Protein AF-0000000078666534 (afdb_homodimer)

Foldseek 3Di:
DKWKFFDDPCPVVVLVVLCVVVVFDWPFKFWDDDPDRGIIMMDTDGPDDPVVVVVSLVSQVPDPGTDDDDDDDPVQKDKKKKKKWKFFAQDPVLVVVLVVLCVVQVWDWDDDDNTMTIIMGMDPPVSVVVSCVVSPVRGIDDMDMRGMDMDGPDPDD/DKWKFFDDPCPVVVLVVLCVVVVFDWPFKFWDDDPDRGIIMMDTDGDDDPVVVVVSLVSQVPDPGTDDDDDDDPVQKDKKKKKKWKFFAQDPVLVVVLVVLCVVQVWDWDDDDNTMTIIMGMDPPVSVVVSCVVSPVRGIDDMDMRGMDMDGPDPDD

Structure (mmCIF, N/CA/C/O backbone):
data_AF-0000000078666534-model_v1
#
loop_
_entity.id
_entity.type
_entity.pdbx_description
1 polymer 'Acetolactate synthase small subunit'
#
loop_
_atom_site.group_PDB
_atom_site.id
_atom_site.type_symbol
_atom_site.label_atom_id
_atom_site.label_alt_id
_atom_site.label_comp_id
_atom_site.label_asym_id
_atom_site.label_entity_id
_atom_site.label_seq_id
_atom_site.pdbx_PDB_ins_code
_atom_site.Cartn_x
_atom_site.Cartn_y
_atom_site.Cartn_z
_atom_site.occupancy
_atom_site.B_iso_or_equiv
_atom_site.auth_seq_id
_atom_site.auth_comp_id
_atom_site.auth_asym_id
_atom_site.auth_atom_id
_atom_site.pdbx_PDB_model_num
ATOM 1 N N . MET A 1 1 ? 4.508 -3.65 -13.562 1 96.44 1 MET A N 1
ATOM 2 C CA . MET A 1 1 ? 5.336 -4.852 -13.508 1 96.44 1 MET A CA 1
ATOM 3 C C . MET A 1 1 ? 5.527 -5.316 -12.07 1 96.44 1 MET A C 1
ATOM 5 O O . MET A 1 1 ? 5.34 -4.539 -11.133 1 96.44 1 MET A O 1
ATOM 9 N N . SER A 1 2 ? 5.875 -6.539 -11.984 1 98 2 SER A N 1
ATOM 10 C CA . SER A 1 2 ? 6.172 -7.16 -10.695 1 98 2 SER A CA 1
ATOM 11 C C . SER A 1 2 ? 7.582 -7.742 -10.68 1 98 2 SER A C 1
ATOM 13 O O . SER A 1 2 ? 8.023 -8.336 -11.656 1 98 2 SER A O 1
ATOM 15 N N . ALA A 1 3 ? 8.242 -7.52 -9.633 1 98.44 3 ALA A N 1
ATOM 16 C CA . ALA A 1 3 ? 9.578 -8.086 -9.469 1 98.44 3 ALA A CA 1
ATOM 17 C C . ALA A 1 3 ? 9.688 -8.859 -8.156 1 98.44 3 ALA A C 1
ATOM 19 O O . ALA A 1 3 ? 9.305 -8.352 -7.098 1 98.44 3 ALA A O 1
ATOM 20 N N . LEU A 1 4 ? 10.148 -10.039 -8.25 1 98.62 4 LEU A N 1
ATOM 21 C CA . LEU A 1 4 ? 10.562 -10.797 -7.074 1 98.62 4 LEU A CA 1
ATOM 22 C C . LEU A 1 4 ? 12.031 -10.539 -6.746 1 98.62 4 LEU A C 1
ATOM 24 O O . LEU A 1 4 ? 12.898 -10.742 -7.594 1 98.62 4 LEU A O 1
ATOM 28 N N . VAL A 1 5 ? 12.242 -10.133 -5.547 1 98.69 5 VAL A N 1
ATOM 29 C CA . VAL A 1 5 ? 13.594 -9.727 -5.176 1 98.69 5 VAL A CA 1
ATOM 30 C C . VAL A 1 5 ? 13.984 -10.383 -3.85 1 98.69 5 VAL A C 1
ATOM 32 O O . VAL A 1 5 ? 13.117 -10.805 -3.084 1 98.69 5 VAL A O 1
ATOM 35 N N . GLU A 1 6 ? 15.258 -10.469 -3.607 1 98.06 6 GLU A N 1
ATOM 36 C CA . GLU A 1 6 ? 15.711 -10.922 -2.295 1 98.06 6 GLU A CA 1
ATOM 37 C C . GLU A 1 6 ? 15.273 -9.953 -1.198 1 98.06 6 GLU A C 1
ATOM 39 O O . GLU A 1 6 ? 15.297 -8.742 -1.393 1 98.06 6 GLU A O 1
ATOM 44 N N . ASN A 1 7 ? 14.875 -10.555 -0.09 1 95.44 7 ASN A N 1
ATOM 45 C CA . ASN A 1 7 ? 14.5 -9.75 1.063 1 95.44 7 ASN A CA 1
ATOM 46 C C . ASN A 1 7 ? 15.703 -9.422 1.939 1 95.44 7 ASN A C 1
ATOM 48 O O . ASN A 1 7 ? 15.891 -10.031 2.992 1 95.44 7 ASN A O 1
ATOM 52 N N . LYS A 1 8 ? 16.453 -8.461 1.582 1 93 8 LYS A N 1
ATOM 53 C CA . LYS A 1 8 ? 17.672 -8.055 2.299 1 93 8 LYS A CA 1
ATOM 54 C C . LYS A 1 8 ? 17.875 -6.547 2.227 1 93 8 LYS A C 1
ATOM 56 O O . LYS A 1 8 ? 17.359 -5.887 1.318 1 93 8 LYS A O 1
ATOM 61 N N . PRO A 1 9 ? 18.594 -6.078 3.156 1 89.25 9 PRO A N 1
ATOM 62 C CA . PRO A 1 9 ? 18.859 -4.637 3.166 1 89.25 9 PRO A CA 1
ATOM 63 C C . PRO A 1 9 ? 19.5 -4.145 1.868 1 89.25 9 PRO A C 1
ATOM 65 O O . PRO A 1 9 ? 20.359 -4.824 1.302 1 89.25 9 PRO A O 1
ATOM 68 N N . GLY A 1 10 ? 19.016 -3.109 1.392 1 92.06 10 GLY A N 1
ATOM 69 C CA . GLY A 1 10 ? 19.672 -2.447 0.277 1 92.06 10 GLY A CA 1
ATOM 70 C C . GLY A 1 10 ? 19.016 -2.746 -1.062 1 92.06 10 GLY A C 1
ATOM 71 O O . GLY A 1 10 ? 19.297 -2.068 -2.055 1 92.06 10 GLY A O 1
ATOM 72 N N . VAL A 1 11 ? 18.172 -3.701 -1.112 1 95.69 11 VAL A N 1
ATOM 73 C CA . VAL A 1 11 ? 17.609 -4.117 -2.391 1 95.69 11 VAL A CA 1
ATOM 74 C C . VAL A 1 11 ? 16.703 -3.016 -2.936 1 95.69 11 VAL A C 1
ATOM 76 O O . VAL A 1 11 ? 16.766 -2.678 -4.117 1 95.69 11 VAL A O 1
ATOM 79 N N . LEU A 1 12 ? 15.844 -2.49 -2.074 1 95.88 12 LEU A N 1
ATOM 80 C CA . LEU A 1 12 ? 15.008 -1.385 -2.523 1 95.88 12 LEU A CA 1
ATOM 81 C C . LEU A 1 12 ? 15.859 -0.239 -3.059 1 95.88 12 LEU A C 1
ATOM 83 O O . LEU A 1 12 ? 15.531 0.353 -4.09 1 95.88 12 LEU A O 1
ATOM 87 N N . PHE A 1 13 ? 16.922 0.061 -2.434 1 94.62 13 PHE A N 1
ATOM 88 C CA . PHE A 1 13 ? 17.844 1.106 -2.875 1 94.62 13 PHE A CA 1
ATOM 89 C C . PHE A 1 13 ? 18.375 0.799 -4.262 1 94.62 13 PHE A C 1
ATOM 91 O O . PHE A 1 13 ? 18.391 1.664 -5.141 1 94.62 13 PHE A O 1
ATOM 98 N N . ARG A 1 14 ? 18.828 -0.411 -4.457 1 96.12 14 ARG A N 1
ATOM 99 C CA . ARG A 1 14 ? 19.438 -0.783 -5.734 1 96.12 14 ARG A CA 1
ATOM 100 C C . ARG A 1 14 ? 18.422 -0.693 -6.867 1 96.12 14 ARG A C 1
ATOM 102 O O . ARG A 1 14 ? 18.734 -0.23 -7.965 1 96.12 14 ARG A O 1
ATOM 109 N N . VAL A 1 15 ? 17.219 -1.084 -6.594 1 96.88 15 VAL A N 1
ATOM 110 C CA . VAL A 1 15 ? 16.172 -1.029 -7.609 1 96.88 15 VAL A CA 1
ATOM 111 C C . VAL A 1 15 ? 15.836 0.426 -7.938 1 96.88 15 VAL A C 1
ATOM 113 O O . VAL A 1 15 ? 15.797 0.812 -9.109 1 96.88 15 VAL A O 1
ATOM 116 N N . THR A 1 16 ? 15.688 1.239 -6.922 1 95.81 16 THR A N 1
ATOM 117 C CA . THR A 1 16 ? 15.312 2.631 -7.16 1 95.81 16 THR A CA 1
ATOM 118 C C . THR A 1 16 ? 16.469 3.396 -7.789 1 95.81 16 THR A C 1
ATOM 120 O O . THR A 1 16 ? 16.266 4.324 -8.57 1 95.81 16 THR A O 1
ATOM 123 N N . ASN A 1 17 ? 17.656 3.02 -7.418 1 95.31 17 ASN A N 1
ATOM 124 C CA . ASN A 1 17 ? 18.828 3.613 -8.055 1 95.31 17 ASN A CA 1
ATOM 125 C C . ASN A 1 17 ? 18.859 3.348 -9.555 1 95.31 17 ASN A C 1
ATOM 127 O O . ASN A 1 17 ? 19.219 4.227 -10.336 1 95.31 17 ASN A O 1
ATOM 131 N N . LEU A 1 18 ? 18.578 2.121 -9.891 1 95.94 18 LEU A N 1
ATOM 132 C CA . LEU A 1 18 ? 18.516 1.767 -11.305 1 95.94 18 LEU A CA 1
ATOM 133 C C . LEU A 1 18 ? 17.547 2.688 -12.055 1 95.94 18 LEU A C 1
ATOM 135 O O . LEU A 1 18 ? 17.875 3.191 -13.133 1 95.94 18 LEU A O 1
ATOM 139 N N . PHE A 1 19 ? 16.391 2.93 -11.516 1 94.81 19 PHE A N 1
ATOM 140 C CA . PHE A 1 19 ? 15.391 3.783 -12.148 1 94.81 19 PHE A CA 1
ATOM 141 C C . PHE A 1 19 ? 15.906 5.211 -12.289 1 94.81 19 PHE A C 1
ATOM 143 O O . PHE A 1 19 ? 15.719 5.848 -13.328 1 94.81 19 PHE A O 1
ATOM 150 N N . ARG A 1 20 ? 16.547 5.645 -11.258 1 92.5 20 ARG A N 1
ATOM 151 C CA . ARG A 1 20 ? 17.094 6.992 -11.273 1 92.5 20 ARG A CA 1
ATOM 152 C C . ARG A 1 20 ? 18.219 7.113 -12.305 1 92.5 20 ARG A C 1
ATOM 154 O O . ARG A 1 20 ? 18.234 8.047 -13.109 1 92.5 20 ARG A O 1
ATOM 161 N N . ALA A 1 21 ? 19.141 6.211 -12.297 1 93.19 21 ALA A N 1
ATOM 162 C CA . ALA A 1 21 ? 20.328 6.234 -13.141 1 93.19 21 ALA A CA 1
ATOM 163 C C . ALA A 1 21 ? 19.953 6.195 -14.625 1 93.19 21 ALA A C 1
ATOM 165 O O . ALA A 1 21 ? 20.641 6.77 -15.461 1 93.19 21 ALA A O 1
ATOM 166 N N . ARG A 1 22 ? 18.828 5.598 -14.898 1 91.44 22 ARG A N 1
ATOM 167 C CA . ARG A 1 22 ? 18.453 5.426 -16.297 1 91.44 22 ARG A CA 1
ATOM 168 C C . ARG A 1 22 ? 17.312 6.375 -16.672 1 91.44 22 ARG A C 1
ATOM 170 O O . ARG A 1 22 ? 16.766 6.285 -17.781 1 91.44 22 ARG A O 1
ATOM 177 N N . ASN A 1 23 ? 16.953 7.188 -15.758 1 90.81 23 ASN A N 1
ATOM 178 C CA . ASN A 1 23 ? 15.93 8.203 -15.961 1 90.81 23 ASN A CA 1
ATOM 179 C C . ASN A 1 23 ? 14.578 7.586 -16.297 1 90.81 23 ASN A C 1
ATOM 181 O O . ASN A 1 23 ? 13.875 8.07 -17.188 1 90.81 23 ASN A O 1
ATOM 185 N N . PHE A 1 24 ? 14.422 6.406 -15.656 1 91.38 24 PHE A N 1
ATOM 186 C CA . PHE A 1 24 ? 13.102 5.801 -15.758 1 91.38 24 PHE A CA 1
ATOM 187 C C . PHE A 1 24 ? 12.148 6.398 -14.719 1 91.38 24 PHE A C 1
ATOM 189 O O . PHE A 1 24 ? 12.555 6.664 -13.586 1 91.38 24 PHE A O 1
ATOM 196 N N 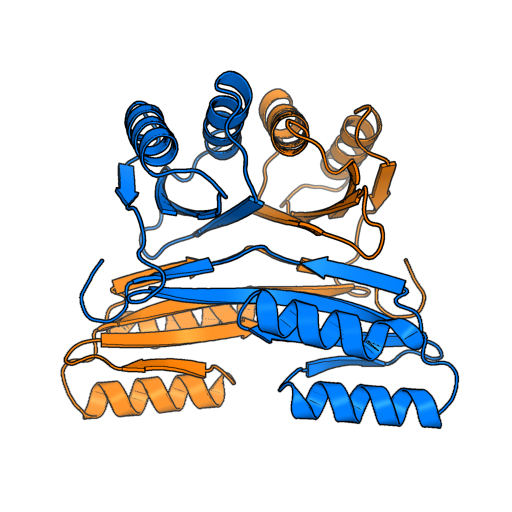. ASN A 1 25 ? 10.906 6.504 -15.109 1 88.12 25 ASN A N 1
ATOM 197 C CA . ASN A 1 25 ? 9.906 7.078 -14.211 1 88.12 25 ASN A CA 1
ATOM 198 C C . ASN A 1 25 ? 9.203 5.996 -13.398 1 88.12 25 ASN A C 1
ATOM 200 O O . ASN A 1 25 ? 8.891 4.926 -13.914 1 88.12 25 ASN A O 1
ATOM 204 N N . ILE A 1 26 ? 8.992 6.316 -12.133 1 93.69 26 ILE A N 1
ATOM 205 C CA . ILE A 1 26 ? 8.188 5.457 -11.273 1 93.69 26 ILE A CA 1
ATOM 206 C C . ILE A 1 26 ? 6.895 6.172 -10.898 1 93.69 26 ILE A C 1
ATOM 208 O O . ILE A 1 26 ? 6.926 7.238 -10.273 1 93.69 26 ILE A O 1
ATOM 212 N N . GLU A 1 27 ? 5.824 5.668 -11.281 1 93.31 27 GLU A N 1
ATOM 213 C CA . GLU A 1 27 ? 4.539 6.215 -10.859 1 93.31 27 GLU A CA 1
ATOM 214 C C . GLU A 1 27 ? 4.176 5.738 -9.453 1 93.31 27 GLU A C 1
ATOM 216 O O . GLU A 1 27 ? 3.68 6.52 -8.641 1 93.31 27 GLU A O 1
ATOM 221 N N . SER A 1 28 ? 4.375 4.508 -9.195 1 95.56 28 SER A N 1
ATOM 222 C CA . SER A 1 28 ? 4.176 3.934 -7.867 1 95.56 28 SER A CA 1
ATOM 223 C C . SER A 1 28 ? 5.023 2.682 -7.672 1 95.56 28 SER A C 1
ATOM 225 O O . SER A 1 28 ? 5.398 2.021 -8.641 1 95.56 28 SER A O 1
ATOM 227 N N . ILE A 1 29 ? 5.371 2.459 -6.461 1 97 29 ILE A N 1
ATOM 228 C CA . ILE A 1 29 ? 6.105 1.246 -6.121 1 97 29 ILE A CA 1
ATOM 229 C C . ILE A 1 29 ? 5.664 0.747 -4.746 1 97 29 ILE A C 1
ATOM 231 O O . ILE A 1 29 ? 5.469 1.542 -3.822 1 97 29 ILE A O 1
ATOM 235 N N . THR A 1 30 ? 5.395 -0.478 -4.633 1 98.38 30 THR A N 1
ATOM 236 C CA . THR A 1 30 ? 5.164 -1.151 -3.359 1 98.38 30 THR A CA 1
ATOM 237 C C . THR A 1 30 ? 6.117 -2.332 -3.193 1 98.38 30 THR A C 1
ATOM 239 O O . THR A 1 30 ? 6.559 -2.926 -4.18 1 98.38 30 THR A O 1
ATOM 242 N N . VAL A 1 31 ? 6.414 -2.631 -1.993 1 98 31 VAL A N 1
ATOM 243 C CA . VAL A 1 31 ? 7.258 -3.775 -1.669 1 98 31 VAL A CA 1
ATOM 244 C C . VAL A 1 31 ? 6.742 -4.457 -0.406 1 98 31 VAL A C 1
ATOM 246 O O . VAL A 1 31 ? 6.438 -3.795 0.588 1 98 31 VAL A O 1
ATOM 249 N N . GLY A 1 32 ? 6.633 -5.707 -0.511 1 97.69 32 GLY A N 1
ATOM 250 C CA . GLY A 1 32 ? 6.168 -6.461 0.644 1 97.69 32 GLY A CA 1
ATOM 251 C C . GLY A 1 32 ? 6.582 -7.918 0.611 1 97.69 32 GLY A C 1
ATOM 252 O O . GLY A 1 32 ? 7.051 -8.414 -0.416 1 97.69 32 GLY A O 1
ATOM 253 N N . SER A 1 33 ? 6.352 -8.57 1.736 1 96.94 33 SER A N 1
ATOM 254 C CA . SER A 1 33 ? 6.707 -9.977 1.864 1 96.94 33 SER A CA 1
ATOM 255 C C . SER A 1 33 ? 5.848 -10.852 0.953 1 96.94 33 SER A C 1
ATOM 257 O O . SER A 1 33 ? 4.758 -10.445 0.546 1 96.94 33 SER A O 1
ATOM 259 N N . THR A 1 34 ? 6.379 -11.984 0.593 1 97.62 34 THR A N 1
ATOM 260 C CA . THR A 1 34 ? 5.676 -12.945 -0.249 1 97.62 34 THR A CA 1
ATOM 261 C C . THR A 1 34 ? 5.418 -14.242 0.513 1 97.62 34 THR A C 1
ATOM 263 O O . THR A 1 34 ? 5.52 -14.281 1.74 1 97.62 34 THR A O 1
ATOM 266 N N . GLU A 1 35 ? 4.969 -15.148 -0.244 1 95.94 35 GLU A N 1
ATOM 267 C CA . GLU A 1 35 ? 4.785 -16.5 0.293 1 95.94 35 GLU A CA 1
ATOM 268 C C . GLU A 1 35 ? 6.129 -17.172 0.551 1 95.94 35 GLU A C 1
ATOM 270 O O . GLU A 1 35 ? 6.195 -18.188 1.253 1 95.94 35 GLU A O 1
ATOM 275 N N . GLN A 1 36 ? 7.164 -16.641 0.004 1 95.56 36 GLN A N 1
ATOM 276 C CA . GLN A 1 36 ? 8.516 -17.141 0.219 1 95.56 36 GLN A CA 1
ATOM 277 C C . GLN A 1 36 ? 9.273 -16.266 1.21 1 95.56 36 GLN A C 1
ATOM 279 O O . GLN A 1 36 ? 9.508 -15.086 0.952 1 95.56 36 GLN A O 1
ATOM 284 N N . LYS A 1 37 ? 9.789 -16.766 2.32 1 93.19 37 LYS A N 1
ATOM 285 C CA . LYS A 1 37 ? 10.344 -16.047 3.463 1 93.19 37 LYS A CA 1
ATOM 286 C C . LYS A 1 37 ? 11.523 -15.18 3.045 1 93.19 37 LYS A C 1
ATOM 288 O O . LYS A 1 37 ? 11.727 -14.102 3.598 1 93.19 37 LYS A O 1
ATOM 293 N N . ASP A 1 38 ? 12.289 -15.531 2.088 1 96.5 38 ASP A N 1
ATOM 294 C CA . ASP A 1 38 ? 13.531 -14.828 1.762 1 96.5 38 ASP A CA 1
ATOM 295 C C . ASP A 1 38 ? 13.336 -13.922 0.551 1 96.5 38 ASP A C 1
ATOM 297 O O . ASP A 1 38 ? 14.305 -13.344 0.045 1 96.5 38 ASP A O 1
ATOM 301 N N . LEU A 1 39 ? 12.023 -13.734 0.161 1 98.31 39 LEU A N 1
ATOM 302 C CA . LEU A 1 39 ? 11.758 -12.922 -1.023 1 98.31 39 LEU A CA 1
ATOM 303 C C . LEU A 1 39 ? 10.719 -11.852 -0.728 1 98.31 39 LEU A C 1
ATOM 305 O O . LEU A 1 39 ? 9.867 -12.023 0.148 1 98.31 39 LEU A O 1
ATOM 309 N N . SER A 1 40 ? 10.852 -10.789 -1.405 1 98.31 40 SER A N 1
ATOM 310 C CA . SER A 1 40 ? 9.852 -9.727 -1.451 1 98.31 40 SER A CA 1
ATOM 311 C C . SER A 1 40 ? 9.344 -9.508 -2.871 1 98.31 40 SER A C 1
ATOM 313 O O . SER A 1 40 ? 10.016 -9.859 -3.842 1 98.31 40 SER A O 1
ATOM 315 N N . ARG A 1 41 ? 8.188 -9.062 -2.955 1 98.62 41 ARG A N 1
ATOM 316 C CA . ARG A 1 41 ? 7.617 -8.703 -4.25 1 98.62 41 ARG A CA 1
ATOM 317 C C . ARG A 1 41 ? 7.438 -7.191 -4.367 1 98.62 41 ARG A C 1
ATOM 319 O O . ARG A 1 41 ? 6.898 -6.555 -3.461 1 98.62 41 ARG A O 1
ATOM 326 N N . MET A 1 42 ? 7.914 -6.676 -5.422 1 98.62 42 MET A N 1
ATOM 327 C CA . MET A 1 42 ? 7.711 -5.27 -5.758 1 98.62 42 MET A CA 1
ATOM 328 C C . MET A 1 42 ? 6.727 -5.125 -6.914 1 98.62 42 MET A C 1
ATOM 330 O O . MET A 1 42 ? 6.816 -5.844 -7.91 1 98.62 42 MET A O 1
ATOM 334 N N . THR A 1 43 ? 5.758 -4.316 -6.734 1 98.5 43 THR A N 1
ATOM 335 C CA . THR A 1 43 ? 4.914 -3.871 -7.84 1 98.5 43 THR A CA 1
ATOM 336 C C . THR A 1 43 ? 5.293 -2.457 -8.273 1 98.5 43 THR A C 1
ATOM 338 O O . THR A 1 43 ? 5.281 -1.529 -7.461 1 98.5 43 THR A O 1
ATOM 341 N N . ILE A 1 44 ? 5.637 -2.348 -9.523 1 97.31 44 ILE A N 1
ATOM 342 C CA . ILE A 1 44 ? 6.117 -1.074 -10.047 1 97.31 44 ILE A CA 1
ATOM 343 C C . ILE A 1 44 ? 5.223 -0.618 -11.195 1 97.31 44 ILE A C 1
ATOM 345 O O . ILE A 1 44 ? 5.035 -1.349 -12.172 1 97.31 44 ILE A O 1
ATOM 349 N N . THR A 1 45 ? 4.668 0.551 -11.055 1 96.12 45 THR A N 1
ATOM 350 C CA . THR A 1 45 ? 3.875 1.138 -12.125 1 96.12 45 THR A CA 1
ATOM 351 C C . THR A 1 45 ? 4.637 2.271 -12.805 1 96.12 45 THR A C 1
ATOM 353 O O . THR A 1 45 ? 5.281 3.082 -12.133 1 96.12 45 THR A O 1
ATOM 356 N N . THR A 1 46 ? 4.688 2.258 -14.062 1 92.38 46 THR A N 1
ATOM 357 C CA . THR A 1 46 ? 5.34 3.299 -14.852 1 92.38 46 THR A CA 1
ATOM 358 C C . THR A 1 46 ? 4.52 3.625 -16.094 1 92.38 46 THR A C 1
ATOM 360 O O . THR A 1 46 ? 3.758 2.785 -16.578 1 92.38 46 THR A O 1
ATOM 363 N N . ASN A 1 47 ? 4.566 4.875 -16.453 1 88.75 47 ASN A N 1
ATOM 364 C CA . ASN A 1 47 ? 3.953 5.301 -17.719 1 88.75 47 ASN A CA 1
ATOM 365 C C . ASN A 1 47 ? 4.957 5.281 -18.859 1 88.75 47 ASN A C 1
ATOM 367 O O . ASN A 1 47 ? 5.473 6.332 -19.266 1 88.75 47 ASN A O 1
ATOM 371 N N . SER A 1 48 ? 5.422 4.168 -19.203 1 87.44 48 SER A N 1
ATOM 372 C CA . SER A 1 48 ? 6.453 4.066 -20.219 1 87.44 48 SER A CA 1
ATOM 373 C C . SER A 1 48 ? 5.934 3.328 -21.453 1 87.44 48 SER A C 1
ATOM 375 O O . SER A 1 48 ? 4.98 2.553 -21.359 1 87.44 48 SER A O 1
ATOM 377 N N . ASP A 1 49 ? 6.57 3.672 -22.531 1 91.56 49 ASP A N 1
ATOM 378 C CA . ASP A 1 49 ? 6.246 2.934 -23.75 1 91.56 49 ASP A CA 1
ATOM 379 C C . ASP A 1 49 ? 6.859 1.535 -23.719 1 91.56 49 ASP A C 1
ATOM 381 O O . ASP A 1 49 ? 7.629 1.207 -22.812 1 91.56 49 ASP A O 1
ATOM 385 N N . GLU A 1 50 ? 6.461 0.77 -24.703 1 91.62 50 GLU A N 1
ATOM 386 C CA . GLU A 1 50 ? 6.871 -0.631 -24.734 1 91.62 50 GLU A CA 1
ATOM 387 C C . GLU A 1 50 ? 8.391 -0.763 -24.781 1 91.62 50 GLU A C 1
ATOM 389 O O . GLU A 1 50 ? 8.961 -1.659 -24.172 1 91.62 50 GLU A O 1
ATOM 394 N N . ARG A 1 51 ? 8.992 0.062 -25.578 1 94.06 51 ARG A N 1
ATOM 395 C CA . ARG A 1 51 ? 10.445 0.01 -25.703 1 94.06 51 ARG A CA 1
ATOM 396 C C . ARG A 1 51 ? 11.125 0.315 -24.375 1 94.06 51 ARG A C 1
ATOM 398 O O . ARG A 1 51 ? 12.055 -0.39 -23.969 1 94.06 51 ARG A O 1
ATOM 405 N N . THR A 1 52 ? 10.695 1.327 -23.719 1 92.62 52 THR A N 1
ATOM 406 C CA . THR A 1 52 ? 11.234 1.707 -22.422 1 92.62 52 THR A CA 1
ATOM 407 C C . THR A 1 52 ? 10.992 0.607 -21.391 1 92.62 52 THR A C 1
ATOM 409 O O . THR A 1 52 ? 11.867 0.303 -20.578 1 92.62 52 THR A O 1
ATOM 412 N N . LEU A 1 53 ? 9.828 0.077 -21.438 1 94.06 53 LEU A N 1
ATOM 413 C CA . LEU A 1 53 ? 9.484 -1.013 -20.531 1 94.06 53 LEU A CA 1
ATOM 414 C C . LEU A 1 53 ? 10.414 -2.205 -20.734 1 94.06 53 LEU A C 1
ATOM 416 O O . LEU A 1 53 ? 10.875 -2.809 -19.766 1 94.06 53 LEU A O 1
ATOM 420 N N . ASP A 1 54 ? 10.641 -2.518 -21.938 1 95.62 54 ASP A N 1
ATOM 421 C CA . ASP A 1 54 ? 11.539 -3.621 -22.25 1 95.62 54 ASP A CA 1
ATOM 422 C C . ASP A 1 54 ? 12.938 -3.369 -21.688 1 95.62 54 ASP A C 1
ATOM 424 O O . ASP A 1 54 ? 13.578 -4.289 -21.172 1 95.62 54 ASP A O 1
ATOM 428 N N . GLN A 1 55 ? 13.375 -2.205 -21.859 1 96 55 GLN A N 1
ATOM 429 C CA . GLN A 1 55 ? 14.688 -1.837 -21.328 1 96 55 GLN A CA 1
ATOM 430 C C . GLN A 1 55 ? 14.711 -1.931 -19.797 1 96 55 GLN A C 1
ATOM 432 O O . GLN A 1 55 ? 15.688 -2.404 -19.219 1 96 55 GLN A O 1
ATOM 437 N N . LEU A 1 56 ? 13.641 -1.457 -19.219 1 94.94 56 LEU A N 1
ATOM 438 C CA . LEU A 1 56 ? 13.523 -1.502 -17.766 1 94.94 56 LEU A CA 1
ATOM 439 C C . LEU A 1 56 ? 13.602 -2.938 -17.266 1 94.94 56 LEU A C 1
ATOM 441 O O . LEU A 1 56 ? 14.312 -3.219 -16.297 1 94.94 56 LEU A O 1
ATOM 445 N N . VAL A 1 57 ? 12.883 -3.781 -17.906 1 97.25 57 VAL A N 1
ATOM 446 C CA . VAL A 1 57 ? 12.859 -5.191 -17.531 1 97.25 57 VAL A CA 1
ATOM 447 C C . VAL A 1 57 ? 14.266 -5.781 -17.672 1 97.25 57 VAL A C 1
ATOM 449 O O . VAL A 1 57 ? 14.742 -6.469 -16.766 1 97.25 57 VAL A O 1
ATOM 452 N N . LYS A 1 58 ? 14.859 -5.488 -18.75 1 97.62 58 LYS A N 1
ATOM 453 C CA . LYS A 1 58 ? 16.203 -5.992 -19.016 1 97.62 58 LYS A CA 1
ATOM 454 C C . LYS A 1 58 ? 17.188 -5.523 -17.938 1 97.62 58 LYS A C 1
ATOM 456 O O . LYS A 1 58 ? 18 -6.312 -17.453 1 97.62 58 LYS A O 1
ATOM 461 N N . GLN A 1 59 ? 17.172 -4.246 -17.625 1 97.69 59 GLN A N 1
ATOM 462 C CA . GLN A 1 59 ? 18.094 -3.682 -16.641 1 97.69 59 GLN A CA 1
ATOM 463 C C . GLN A 1 59 ? 17.828 -4.27 -15.25 1 97.69 59 GLN A C 1
ATOM 465 O O . GLN A 1 59 ? 18.766 -4.504 -14.484 1 97.69 59 GLN A O 1
ATOM 470 N N . LEU A 1 60 ? 16.547 -4.496 -14.883 1 98.06 60 LEU A N 1
ATOM 471 C CA . LEU A 1 60 ? 16.203 -5.074 -13.594 1 98.06 60 LEU A CA 1
ATOM 472 C C . LEU A 1 60 ? 16.75 -6.492 -13.469 1 98.06 60 LEU A C 1
ATOM 474 O O . LEU A 1 60 ? 17.219 -6.887 -12.398 1 98.06 60 LEU A O 1
ATOM 478 N N . ARG A 1 61 ? 16.641 -7.188 -14.547 1 98.06 61 ARG A N 1
ATOM 479 C CA . ARG A 1 61 ? 17.078 -8.578 -14.547 1 98.06 61 ARG A CA 1
ATOM 480 C C . ARG A 1 61 ? 18.578 -8.688 -14.336 1 98.06 61 ARG A C 1
ATOM 482 O O . ARG A 1 61 ? 19.078 -9.75 -13.961 1 98.06 61 ARG A O 1
ATOM 489 N N . LYS A 1 62 ? 19.219 -7.652 -14.578 1 97.62 62 LYS A N 1
ATOM 490 C CA . LYS A 1 62 ? 20.672 -7.652 -14.422 1 97.62 62 LYS A CA 1
ATOM 491 C C . LYS A 1 62 ? 21.062 -7.457 -12.961 1 97.62 62 LYS A C 1
ATOM 493 O O . LYS A 1 62 ? 22.219 -7.688 -12.594 1 97.62 62 LYS A O 1
ATOM 498 N N . LEU A 1 63 ? 20.188 -6.969 -12.164 1 97.75 63 LEU A N 1
ATOM 499 C CA . LEU A 1 63 ? 20.484 -6.801 -10.742 1 97.75 63 LEU A CA 1
ATOM 500 C C . LEU A 1 63 ? 20.578 -8.156 -10.047 1 97.75 63 LEU A C 1
ATOM 502 O O . LEU A 1 63 ? 19.703 -9 -10.195 1 97.75 63 LEU A O 1
ATOM 506 N N . ILE A 1 64 ? 21.516 -8.312 -9.25 1 97.44 64 ILE A N 1
ATOM 507 C CA . ILE A 1 64 ? 21.828 -9.602 -8.641 1 97.44 64 ILE A CA 1
ATOM 508 C C . ILE A 1 64 ? 20.703 -10.016 -7.691 1 97.44 64 ILE A C 1
ATOM 510 O O . ILE A 1 64 ? 20.391 -11.203 -7.562 1 97.44 64 ILE A O 1
ATOM 514 N N . ASP A 1 65 ? 20.016 -9.07 -7.086 1 97.62 65 ASP A N 1
ATOM 515 C CA . ASP A 1 65 ? 19.031 -9.344 -6.051 1 97.62 65 ASP A CA 1
ATOM 516 C C . ASP A 1 65 ? 17.656 -9.617 -6.664 1 97.62 65 ASP A C 1
ATOM 518 O O . ASP A 1 65 ? 16.703 -9.938 -5.949 1 97.62 65 ASP A O 1
ATOM 522 N N . VAL A 1 66 ? 17.547 -9.484 -7.977 1 98.69 66 VAL A N 1
ATOM 523 C CA . VAL A 1 66 ? 16.266 -9.68 -8.648 1 98.69 66 VAL A CA 1
ATOM 524 C C . VAL A 1 66 ? 16.156 -11.125 -9.125 1 98.69 66 VAL A C 1
ATOM 526 O O . VAL A 1 66 ? 17.016 -11.609 -9.875 1 98.69 66 VAL A O 1
ATOM 529 N N . VAL A 1 67 ? 15.133 -11.758 -8.664 1 98.38 67 VAL A N 1
ATOM 530 C CA . VAL A 1 67 ? 14.93 -13.172 -8.969 1 98.38 67 VAL A CA 1
ATOM 531 C C . VAL A 1 67 ? 14.078 -13.312 -10.227 1 98.38 67 VAL A C 1
ATOM 533 O O . VAL A 1 67 ? 14.336 -14.188 -11.062 1 98.38 67 VAL A O 1
ATOM 536 N N . GLU A 1 68 ? 13.109 -12.508 -10.359 1 97.94 68 GLU A N 1
ATOM 537 C CA . GLU A 1 68 ? 12.164 -12.586 -11.469 1 97.94 68 GLU A CA 1
ATOM 538 C C . GLU A 1 68 ? 11.508 -11.234 -11.734 1 97.94 68 GLU A C 1
ATOM 540 O O . GLU A 1 68 ? 11.281 -10.461 -10.805 1 97.94 68 GLU A O 1
ATOM 545 N N . VAL A 1 69 ? 11.273 -10.984 -13.008 1 98.25 69 VAL A N 1
ATOM 546 C CA . VAL A 1 69 ? 10.516 -9.805 -13.414 1 98.25 69 VAL A CA 1
ATOM 547 C C . VAL A 1 69 ? 9.406 -10.211 -14.375 1 98.25 69 VAL A C 1
ATOM 549 O O . VAL A 1 69 ? 9.641 -10.945 -15.328 1 98.25 69 VAL A O 1
ATOM 552 N N . LYS A 1 70 ? 8.289 -9.703 -14.102 1 97.31 70 LYS A N 1
ATOM 553 C CA . LYS A 1 70 ? 7.148 -9.984 -14.969 1 97.31 70 LYS A CA 1
ATOM 554 C C . LYS A 1 70 ? 6.414 -8.695 -15.344 1 97.31 70 LYS A C 1
ATOM 556 O O . LYS A 1 70 ? 6.109 -7.875 -14.477 1 97.31 70 LYS A O 1
ATOM 561 N N . VAL A 1 71 ? 6.188 -8.609 -16.609 1 96.56 71 VAL A N 1
ATOM 562 C CA . VAL A 1 71 ? 5.328 -7.523 -17.078 1 96.56 71 VAL A CA 1
ATOM 563 C C . VAL A 1 71 ? 3.863 -7.945 -16.953 1 96.56 71 VAL A C 1
ATOM 565 O O . VAL A 1 71 ? 3.469 -8.992 -17.484 1 96.56 71 VAL A O 1
ATOM 568 N N . LEU A 1 72 ? 3.109 -7.16 -16.281 1 96.25 72 LEU A N 1
ATOM 569 C CA . LEU A 1 72 ? 1.715 -7.512 -16.031 1 96.25 72 LEU A CA 1
ATOM 570 C C . LEU A 1 72 ? 0.787 -6.754 -16.984 1 96.25 72 LEU A C 1
ATOM 572 O O . LEU A 1 72 ? 0.891 -5.531 -17.109 1 96.25 72 LEU A O 1
ATOM 576 N N . ASP A 1 73 ? -0.078 -7.504 -17.562 1 92.06 73 ASP A N 1
ATOM 577 C CA . ASP A 1 73 ? -1.13 -6.953 -18.406 1 92.06 73 ASP A CA 1
ATOM 578 C C . ASP A 1 73 ? -2.326 -6.5 -17.578 1 92.06 73 ASP A C 1
ATOM 580 O O . ASP A 1 73 ? -2.959 -7.312 -16.891 1 92.06 73 ASP A O 1
ATOM 584 N N . THR A 1 74 ? -2.73 -5.305 -17.75 1 91.44 74 THR A N 1
ATOM 585 C CA . THR A 1 74 ? -3.777 -4.742 -16.906 1 91.44 74 THR A CA 1
ATOM 586 C C . THR A 1 74 ? -5.074 -5.531 -17.062 1 91.44 74 THR A C 1
ATOM 588 O O . THR A 1 74 ? -5.84 -5.66 -16.094 1 91.44 74 THR A O 1
ATOM 591 N N . GLU A 1 75 ? -5.309 -6.121 -18.203 1 93.94 75 GLU A N 1
ATOM 592 C CA . GLU A 1 75 ? -6.551 -6.844 -18.453 1 93.94 75 GLU A CA 1
ATOM 593 C C . GLU A 1 75 ? -6.52 -8.234 -17.828 1 93.94 75 GLU A C 1
ATOM 595 O O . GLU A 1 75 ? -7.562 -8.859 -17.641 1 93.94 75 GLU A O 1
ATOM 600 N N . LYS A 1 76 ? -5.355 -8.719 -17.5 1 96.56 76 LYS A N 1
ATOM 601 C CA . LYS A 1 76 ? -5.191 -10.07 -16.953 1 96.56 76 LYS A CA 1
ATOM 602 C C . LYS A 1 76 ? -4.617 -10.031 -15.547 1 96.56 76 LYS A C 1
ATOM 604 O O . LYS A 1 76 ? -3.938 -10.969 -15.117 1 96.56 76 LYS A O 1
ATOM 609 N N . THR A 1 77 ? -4.812 -8.875 -14.969 1 98 77 THR A N 1
ATOM 610 C CA . THR A 1 77 ? -4.234 -8.648 -13.648 1 98 77 THR A CA 1
ATOM 611 C C . THR A 1 77 ? -5.262 -8.016 -12.711 1 98 77 THR A C 1
ATOM 613 O O . THR A 1 77 ? -6.031 -7.145 -13.125 1 98 77 THR A O 1
ATOM 616 N N . VAL A 1 78 ? -5.312 -8.492 -11.508 1 98.31 78 VAL A N 1
ATOM 617 C CA . VAL A 1 78 ? -6.004 -7.738 -10.469 1 98.31 78 VAL A CA 1
ATOM 618 C C . VAL A 1 78 ? -5.027 -6.785 -9.789 1 98.31 78 VAL A C 1
ATOM 620 O O . VAL A 1 78 ? -3.881 -7.148 -9.516 1 98.31 78 VAL A O 1
ATOM 623 N N . TYR A 1 79 ? -5.41 -5.543 -9.602 1 98.69 79 TYR A N 1
ATOM 624 C CA . TYR A 1 79 ? -4.555 -4.582 -8.914 1 98.69 79 TYR A CA 1
ATOM 625 C C . TYR A 1 79 ? -5.387 -3.623 -8.07 1 98.69 79 TYR A C 1
ATOM 627 O O . TYR A 1 79 ? -6.5 -3.26 -8.445 1 98.69 79 TYR A O 1
ATOM 635 N N . ARG A 1 80 ? -4.848 -3.328 -6.891 1 98.81 80 ARG A N 1
ATOM 636 C CA . ARG A 1 80 ? -5.547 -2.535 -5.887 1 98.81 80 ARG A CA 1
ATOM 637 C C . ARG A 1 80 ? -4.586 -1.597 -5.164 1 98.81 80 ARG A C 1
ATOM 639 O O . ARG A 1 80 ? -3.395 -1.887 -5.051 1 98.81 80 ARG A O 1
ATOM 646 N N . GLU A 1 81 ? -5.098 -0.529 -4.797 1 98.88 81 GLU A N 1
ATOM 647 C CA . GLU A 1 81 ? -4.418 0.475 -3.982 1 98.88 81 GLU A CA 1
ATOM 648 C C . GLU A 1 81 ? -5.242 0.835 -2.748 1 98.88 81 GLU A C 1
ATOM 650 O O . GLU A 1 81 ? -6.453 0.603 -2.715 1 98.88 81 GLU A O 1
ATOM 655 N N . LEU A 1 82 ? -4.574 1.241 -1.694 1 98.88 82 LEU A N 1
ATOM 656 C CA . LEU A 1 82 ? -5.219 1.695 -0.467 1 98.88 82 LEU A CA 1
ATOM 657 C C . LEU A 1 82 ? -4.859 3.146 -0.169 1 98.88 82 LEU A C 1
ATOM 659 O O . LEU A 1 82 ? -3.705 3.551 -0.333 1 98.88 82 LEU A O 1
ATOM 663 N N . ALA A 1 83 ? -5.863 3.926 0.263 1 98.94 83 ALA A N 1
ATOM 664 C CA . ALA A 1 83 ? -5.629 5.301 0.69 1 98.94 83 ALA A CA 1
ATOM 665 C C . ALA A 1 83 ? -6.359 5.605 1.995 1 98.94 83 ALA A C 1
ATOM 667 O O . ALA A 1 83 ? -7.461 5.102 2.227 1 98.94 83 ALA A O 1
ATOM 668 N N . LEU A 1 84 ? -5.711 6.336 2.818 1 98.94 84 LEU A N 1
ATOM 669 C CA . LEU A 1 84 ? -6.324 6.996 3.965 1 98.94 84 LEU A CA 1
ATOM 670 C C . LEU A 1 84 ? -6.52 8.484 3.697 1 98.94 84 LEU A C 1
ATOM 672 O O . LEU A 1 84 ? -5.574 9.18 3.314 1 98.94 84 LEU A O 1
ATOM 676 N N . ILE A 1 85 ? -7.734 8.93 3.906 1 98.88 85 ILE A N 1
ATOM 677 C CA . ILE A 1 85 ? -8.047 10.328 3.615 1 98.88 85 ILE A CA 1
ATOM 678 C C . ILE A 1 85 ? -8.711 10.969 4.828 1 98.88 85 ILE A C 1
ATOM 680 O O . ILE A 1 85 ? -9.812 10.562 5.227 1 98.88 85 ILE A O 1
ATOM 684 N N . LYS A 1 86 ? -8.031 11.945 5.375 1 98.62 86 LYS A N 1
ATOM 685 C CA . LYS A 1 86 ? -8.562 12.719 6.492 1 98.62 86 LYS A CA 1
ATOM 686 C C . LYS A 1 86 ? -9.211 14.008 6 1 98.62 86 LYS A C 1
ATOM 688 O O . LYS A 1 86 ? -8.578 14.812 5.316 1 98.62 86 LYS A O 1
ATOM 693 N N . MET A 1 87 ? -10.438 14.156 6.379 1 98.38 87 MET A N 1
ATOM 694 C CA . MET A 1 87 ? -11.18 15.336 5.941 1 98.38 87 MET A CA 1
ATOM 695 C C . MET A 1 87 ? -11.602 16.188 7.129 1 98.38 87 MET A C 1
ATOM 697 O O . MET A 1 87 ? -11.766 15.68 8.242 1 98.38 87 MET A O 1
ATOM 701 N N . LYS A 1 88 ? -11.734 17.469 6.793 1 96.88 88 LYS A N 1
ATOM 702 C CA . LYS A 1 88 ? -12.375 18.359 7.762 1 96.88 88 LYS A CA 1
ATOM 703 C C . LYS A 1 88 ? -13.875 18.094 7.836 1 96.88 88 LYS A C 1
ATOM 705 O O . LYS A 1 88 ? -14.539 17.969 6.805 1 96.88 88 LYS A O 1
ATOM 710 N N . ALA A 1 89 ? -14.344 17.906 9.023 1 94.62 89 ALA A N 1
ATOM 711 C CA . ALA A 1 89 ? -15.758 17.625 9.25 1 94.62 89 ALA A CA 1
ATOM 712 C C . ALA A 1 89 ? -16.25 18.281 10.539 1 94.62 89 ALA A C 1
ATOM 714 O O . ALA A 1 89 ? -16.578 17.578 11.5 1 94.62 89 ALA A O 1
ATOM 715 N N . VAL A 1 90 ? -16.5 19.562 10.469 1 91.75 90 VAL A N 1
ATOM 716 C CA . VAL A 1 90 ? -16.828 20.312 11.68 1 91.75 90 VAL A CA 1
ATOM 717 C C . VAL A 1 90 ? -18.328 20.203 11.961 1 91.75 90 VAL A C 1
ATOM 719 O O . VAL A 1 90 ? -18.734 20.062 13.109 1 91.75 90 VAL A O 1
ATOM 722 N N . ASP A 1 91 ? -19.109 20.234 10.953 1 93.75 91 ASP A N 1
ATOM 723 C CA . ASP A 1 91 ? -20.562 20.219 11.164 1 93.75 91 ASP A CA 1
ATOM 724 C C . ASP A 1 91 ? -21.156 18.844 10.867 1 93.75 91 ASP A C 1
ATOM 726 O O . ASP A 1 91 ? -20.641 18.109 10.023 1 93.75 91 ASP A O 1
ATOM 730 N N . PRO A 1 92 ? -22.297 18.594 11.469 1 94.56 92 PRO A N 1
ATOM 731 C CA . PRO A 1 92 ? -22.922 17.281 11.352 1 94.56 92 PRO A CA 1
ATOM 732 C C . PRO A 1 92 ? -23.359 16.953 9.922 1 94.56 92 PRO A C 1
ATOM 734 O O . PRO A 1 92 ? -23.312 15.805 9.508 1 94.56 92 PRO A O 1
ATOM 737 N N . THR A 1 93 ? -23.75 17.906 9.266 1 95.88 93 THR A N 1
ATOM 738 C CA . THR A 1 93 ? -24.203 17.672 7.898 1 95.88 93 THR A CA 1
ATOM 739 C C . THR A 1 93 ? -23.062 17.172 7.02 1 95.88 93 THR A C 1
ATOM 741 O O . THR A 1 93 ? -23.219 16.188 6.285 1 95.88 93 THR A O 1
ATOM 744 N N . THR A 1 94 ? -21.969 17.859 7.109 1 96.25 94 THR A N 1
ATOM 745 C CA . THR A 1 94 ? -20.781 17.453 6.355 1 96.25 94 THR A CA 1
ATOM 746 C C . THR A 1 94 ? -20.359 16.031 6.738 1 96.25 94 THR A C 1
ATOM 748 O O . THR A 1 94 ? -20.031 15.219 5.871 1 96.25 94 THR A O 1
ATOM 751 N N . ARG A 1 95 ? -20.344 15.773 7.922 1 96.88 95 ARG A N 1
ATOM 752 C CA . ARG A 1 95 ? -19.953 14.453 8.414 1 96.88 95 ARG A CA 1
ATOM 753 C C . ARG A 1 95 ? -20.844 13.367 7.82 1 96.88 95 ARG A C 1
ATOM 755 O O . ARG A 1 95 ? -20.359 12.328 7.375 1 96.88 95 ARG A O 1
ATOM 762 N N . SER A 1 96 ? -22.109 13.672 7.844 1 97.25 96 SER A N 1
ATOM 763 C CA . SER A 1 96 ? -23.062 12.711 7.312 1 97.25 96 SER A CA 1
ATOM 764 C C . SER A 1 96 ? -22.844 12.477 5.82 1 97.25 96 SER A C 1
ATOM 766 O O . SER A 1 96 ? -22.953 11.344 5.344 1 97.25 96 SER A O 1
ATOM 768 N N . GLU A 1 97 ? -22.562 13.477 5.121 1 97.69 97 GLU A N 1
ATOM 769 C CA . GLU A 1 97 ? -22.328 13.359 3.684 1 97.69 97 GLU A CA 1
ATOM 770 C C . GLU A 1 97 ? -21.078 12.531 3.398 1 97.69 97 GLU A C 1
ATOM 772 O O . GLU A 1 97 ? -21.078 11.672 2.514 1 97.69 97 GLU A O 1
ATOM 777 N N . ILE A 1 98 ? -20.078 12.82 4.137 1 98 98 ILE A N 1
ATOM 778 C CA . ILE A 1 98 ? -18.828 12.086 3.955 1 98 98 ILE A CA 1
ATOM 779 C C . ILE A 1 98 ? -19.047 10.602 4.227 1 98 98 ILE A C 1
ATOM 781 O O . ILE A 1 98 ? -18.578 9.75 3.473 1 98 98 ILE A O 1
ATOM 785 N N . ILE A 1 99 ? -19.75 10.312 5.273 1 98.12 99 ILE A N 1
ATOM 786 C CA . ILE A 1 99 ? -20.047 8.938 5.637 1 98.12 99 ILE A CA 1
ATOM 787 C C . ILE A 1 99 ? -20.844 8.266 4.516 1 98.12 99 ILE A C 1
ATOM 789 O O . ILE A 1 99 ? -20.562 7.125 4.148 1 98.12 99 ILE A O 1
ATOM 793 N N . ASN A 1 100 ? -21.75 9 3.979 1 98.25 100 ASN A N 1
ATOM 794 C CA . ASN A 1 100 ? -22.547 8.469 2.873 1 98.25 100 ASN A CA 1
ATOM 795 C C . ASN A 1 100 ? -21.672 8.156 1.66 1 98.25 100 ASN A C 1
ATOM 797 O O . ASN A 1 100 ? -21.812 7.082 1.062 1 98.25 100 ASN A O 1
ATOM 801 N N . TYR A 1 101 ? -20.844 9.062 1.302 1 98.31 101 TYR A N 1
ATOM 802 C CA . TYR A 1 101 ? -19.953 8.852 0.162 1 98.31 101 TYR A CA 1
ATOM 803 C C . TYR A 1 101 ? -19.016 7.672 0.415 1 98.31 101 TYR A C 1
ATOM 805 O O . TYR A 1 101 ? -18.766 6.875 -0.488 1 98.31 101 TYR A O 1
ATOM 813 N N . ALA A 1 102 ? -18.469 7.586 1.643 1 98.56 102 ALA A N 1
ATOM 814 C CA . ALA A 1 102 ? -17.609 6.457 1.997 1 98.56 102 ALA A CA 1
ATOM 815 C C . ALA A 1 102 ? -18.344 5.133 1.813 1 98.56 102 ALA A C 1
ATOM 817 O O . ALA A 1 102 ? -17.781 4.168 1.291 1 98.56 102 ALA A O 1
ATOM 818 N N . THR A 1 103 ? -19.562 5.168 2.225 1 98.25 103 THR A N 1
ATOM 819 C CA . THR A 1 103 ? -20.375 3.967 2.094 1 98.25 103 THR A CA 1
ATOM 820 C C . THR A 1 103 ? -20.562 3.6 0.625 1 98.25 103 THR A C 1
ATOM 822 O O . THR A 1 103 ? -20.422 2.434 0.247 1 98.25 103 THR A O 1
ATOM 825 N N . ILE A 1 104 ? -20.875 4.543 -0.179 1 98.19 104 ILE A N 1
ATOM 826 C CA . ILE A 1 104 ? -21.109 4.344 -1.604 1 98.19 104 ILE A CA 1
ATOM 827 C C . ILE A 1 104 ? -19.859 3.762 -2.258 1 98.19 104 ILE A C 1
ATOM 829 O O . ILE A 1 104 ? -19.938 2.873 -3.107 1 98.19 104 ILE A O 1
ATOM 833 N N . PHE A 1 105 ? -18.812 4.207 -1.839 1 98.44 105 PHE A N 1
ATOM 834 C CA . PHE A 1 105 ? -17.531 3.787 -2.41 1 98.44 105 PHE A CA 1
ATOM 835 C C . PHE A 1 105 ? -17 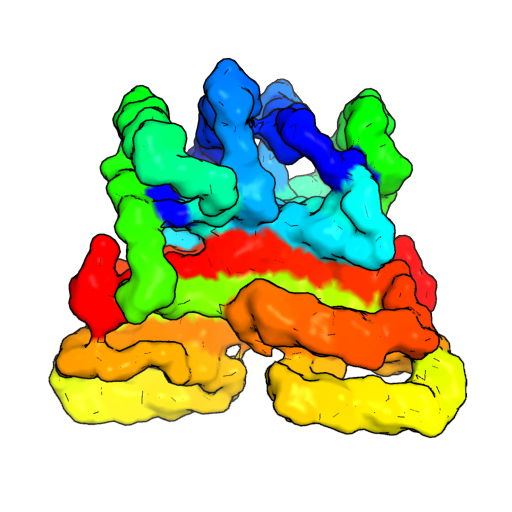2.561 -1.686 1 98.44 105 PHE A C 1
ATOM 837 O O . PHE A 1 105 ? -15.883 2.111 -1.961 1 98.44 105 PHE A O 1
ATOM 844 N N . ARG A 1 106 ? -17.641 2.088 -0.714 1 97.69 106 ARG A N 1
ATOM 845 C CA . ARG A 1 106 ? -17.297 0.908 0.068 1 97.69 106 ARG A CA 1
ATOM 846 C C . ARG A 1 106 ? -16.031 1.152 0.889 1 97.69 106 ARG A C 1
ATOM 848 O O . ARG A 1 106 ? -15.164 0.281 0.979 1 97.69 106 ARG A O 1
ATOM 855 N N . GLY A 1 107 ? -15.938 2.375 1.364 1 98.38 107 GLY A N 1
ATOM 856 C CA . GLY A 1 107 ? -14.859 2.715 2.279 1 98.38 107 GLY A CA 1
ATOM 857 C C . GLY A 1 107 ? -15.211 2.477 3.734 1 98.38 107 GLY A C 1
ATOM 858 O O . GLY A 1 107 ? -16.375 2.203 4.059 1 98.38 107 GLY A O 1
ATOM 859 N N . ASN A 1 108 ? -14.148 2.541 4.562 1 98.25 108 ASN A N 1
ATOM 860 C CA . ASN A 1 108 ? -14.328 2.365 6 1 98.25 108 ASN A CA 1
ATOM 861 C C . ASN A 1 108 ? -14 3.645 6.766 1 98.25 108 ASN A C 1
ATOM 863 O O . ASN A 1 108 ? -12.984 4.297 6.492 1 98.25 108 ASN A O 1
ATOM 867 N N . ILE A 1 109 ? -14.867 3.951 7.711 1 98.69 109 ILE A N 1
ATOM 868 C CA . ILE A 1 109 ? -14.562 5.051 8.617 1 98.69 109 ILE A CA 1
ATOM 869 C C . ILE A 1 109 ? -13.609 4.566 9.711 1 98.69 109 ILE A C 1
ATOM 871 O O . ILE A 1 109 ? -13.945 3.67 10.484 1 98.69 109 ILE A O 1
ATOM 875 N N . LEU A 1 110 ? -12.461 5.184 9.82 1 98.38 110 LEU A N 1
ATOM 876 C CA . LEU A 1 110 ? -11.453 4.68 10.75 1 98.38 110 LEU A CA 1
ATOM 877 C C . LEU A 1 110 ? -11.391 5.543 12.008 1 98.38 110 LEU A C 1
ATOM 879 O O . LEU A 1 110 ? -10.969 5.074 13.07 1 98.38 110 LEU A O 1
ATOM 883 N N . ASP A 1 111 ? -11.711 6.801 11.812 1 98 111 ASP A N 1
ATOM 884 C CA . ASP A 1 111 ? -11.609 7.758 12.906 1 98 111 ASP A CA 1
ATOM 885 C C . ASP A 1 111 ? -12.609 8.898 12.734 1 98 111 ASP A C 1
ATOM 887 O O . ASP A 1 111 ? -12.789 9.414 11.633 1 98 111 ASP A O 1
ATOM 891 N N . ILE A 1 112 ? -13.32 9.188 13.781 1 96.88 112 ILE A N 1
A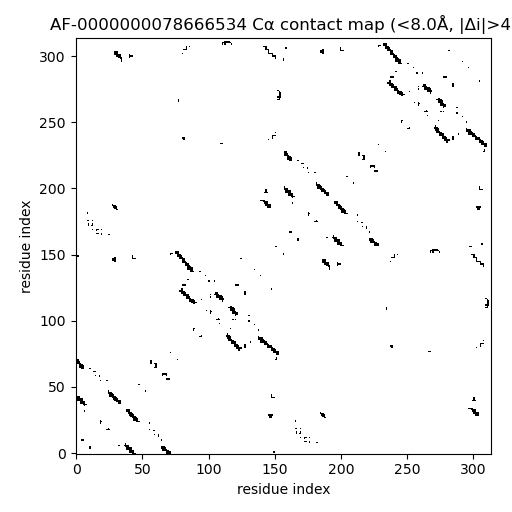TOM 892 C CA . ILE A 1 112 ? -14.195 10.352 13.844 1 96.88 112 ILE A CA 1
ATOM 893 C C . ILE A 1 112 ? -13.781 11.242 15.008 1 96.88 112 ILE A C 1
ATOM 895 O O . ILE A 1 112 ? -13.977 10.891 16.172 1 96.88 112 ILE A O 1
ATOM 899 N N . GLY A 1 113 ? -13.148 12.32 14.609 1 93 113 GLY A N 1
ATOM 900 C CA . GLY A 1 113 ? -12.805 13.305 15.617 1 93 113 GLY A CA 1
ATOM 901 C C . GLY A 1 113 ? -13.812 14.43 15.727 1 93 113 GLY A C 1
ATOM 902 O O . GLY A 1 113 ? -14.852 14.414 15.055 1 93 113 GLY A O 1
ATOM 903 N N . LYS A 1 114 ? -13.5 15.406 16.594 1 90.69 114 LYS A N 1
ATOM 904 C CA . LYS A 1 114 ? -14.391 16.547 16.781 1 90.69 114 LYS A CA 1
ATOM 905 C C . LYS A 1 114 ? -14.57 17.328 15.484 1 90.69 114 LYS A C 1
ATOM 907 O O . LYS A 1 114 ? -15.656 17.844 15.203 1 90.69 114 LYS A O 1
ATOM 912 N N . GLU A 1 115 ? -13.453 17.328 14.719 1 96.19 115 GLU A N 1
ATOM 913 C CA . GLU A 1 115 ? -13.484 18.203 13.539 1 96.19 115 GLU A CA 1
ATOM 914 C C . GLU A 1 115 ? -13.023 17.453 12.297 1 96.19 115 GLU A C 1
ATOM 916 O O . GLU A 1 115 ? -12.82 18.047 11.242 1 96.19 115 GLU A O 1
ATOM 921 N N . THR A 1 116 ? -12.805 16.172 12.477 1 97.75 116 THR A N 1
ATOM 922 C CA . THR A 1 116 ? -12.211 15.453 11.352 1 97.75 116 THR A CA 1
ATOM 923 C C . THR A 1 116 ? -12.836 14.062 11.203 1 97.75 116 THR A C 1
ATOM 925 O O . THR A 1 116 ? -13.383 13.523 12.164 1 97.75 116 THR A O 1
ATOM 928 N N . ILE A 1 117 ? -12.797 13.57 10.07 1 98.19 117 ILE A N 1
ATOM 929 C CA . ILE A 1 117 ? -13.164 12.195 9.758 1 98.19 117 ILE A CA 1
ATOM 930 C C . ILE A 1 117 ? -12.109 11.57 8.844 1 98.19 117 ILE A C 1
ATOM 932 O O . ILE A 1 117 ? -11.672 12.203 7.883 1 98.19 117 ILE A O 1
ATOM 936 N N . THR A 1 118 ? -11.625 10.383 9.156 1 98.75 118 THR A N 1
ATOM 937 C CA . THR A 1 118 ? -10.656 9.68 8.32 1 98.75 118 THR A CA 1
ATOM 938 C C . THR A 1 118 ? -11.297 8.445 7.684 1 98.75 118 THR A C 1
ATOM 940 O O . THR A 1 118 ? -11.859 7.602 8.383 1 98.75 118 THR A O 1
ATOM 943 N N . VAL A 1 119 ? -11.141 8.344 6.375 1 98.88 119 VAL A N 1
ATOM 944 C CA . VAL A 1 119 ? -11.758 7.27 5.605 1 98.88 119 VAL A CA 1
ATOM 945 C C . VAL A 1 119 ? -10.672 6.406 4.965 1 98.88 119 VAL A C 1
ATOM 947 O O . VAL A 1 119 ? -9.688 6.93 4.438 1 98.88 119 VAL A O 1
ATOM 950 N N . GLU A 1 120 ? -10.789 5.133 5.098 1 98.94 120 GLU A N 1
ATOM 951 C CA . GLU A 1 120 ? -10.023 4.172 4.316 1 98.94 120 GLU A CA 1
ATOM 952 C C . GLU A 1 120 ? -10.742 3.809 3.021 1 98.94 120 GLU A C 1
ATOM 954 O O . GLU A 1 120 ? -11.898 3.379 3.049 1 98.94 120 GLU A O 1
ATOM 959 N N . ILE A 1 121 ? -10.086 3.992 1.925 1 98.75 121 ILE A N 1
ATOM 960 C CA . ILE A 1 121 ? -10.633 3.594 0.632 1 98.75 121 ILE A CA 1
ATOM 961 C C . ILE A 1 121 ? -9.672 2.631 -0.062 1 98.75 121 ILE A C 1
ATOM 963 O O . ILE A 1 121 ? -8.461 2.852 -0.066 1 98.75 121 ILE A O 1
ATOM 967 N N . THR A 1 122 ? -10.219 1.565 -0.594 1 98.75 122 THR A N 1
ATOM 968 C CA . THR A 1 122 ? -9.477 0.605 -1.399 1 98.75 122 THR A CA 1
ATOM 969 C C . THR A 1 122 ? -10.117 0.441 -2.775 1 98.75 122 THR A C 1
ATOM 971 O O . THR A 1 1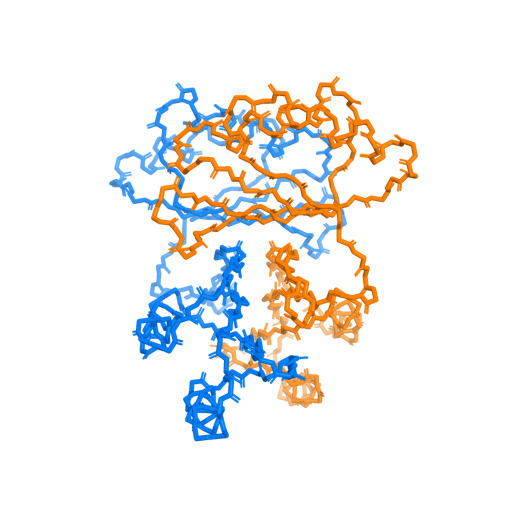22 ? -11.328 0.574 -2.92 1 98.75 122 THR A O 1
ATOM 974 N N . GLY A 1 123 ? -9.352 0.182 -3.771 1 98.44 123 GLY A N 1
ATOM 975 C CA . GLY A 1 123 ? -9.82 0.005 -5.137 1 98.44 123 GLY A CA 1
ATOM 976 C C . GLY A 1 123 ? -8.75 0.273 -6.176 1 98.44 123 GLY A C 1
ATOM 977 O O . GLY A 1 123 ? -7.555 0.273 -5.859 1 98.44 123 GLY A O 1
ATOM 978 N N . THR A 1 124 ? -9.203 0.375 -7.387 1 98 124 THR A N 1
ATOM 979 C CA . THR A 1 124 ? -8.266 0.837 -8.406 1 98 124 THR A CA 1
ATOM 980 C C . THR A 1 124 ? -7.875 2.291 -8.164 1 98 124 THR A C 1
ATOM 982 O O . THR A 1 124 ? -8.609 3.037 -7.512 1 98 124 THR A O 1
ATOM 985 N N . PRO A 1 125 ? -6.707 2.646 -8.672 1 97.88 125 PRO A N 1
ATOM 986 C CA . PRO A 1 125 ? -6.316 4.051 -8.508 1 97.88 125 PRO A CA 1
ATOM 987 C C . PRO A 1 125 ? -7.395 5.02 -8.984 1 97.88 125 PRO A C 1
ATOM 989 O O . PRO A 1 125 ? -7.629 6.051 -8.344 1 97.88 125 PRO A O 1
ATOM 992 N N . ASP A 1 126 ? -8.102 4.695 -10.008 1 97.94 126 ASP A N 1
ATOM 993 C CA . ASP A 1 126 ? -9.148 5.562 -10.547 1 97.94 126 ASP A CA 1
ATOM 994 C C . ASP A 1 126 ? -10.297 5.715 -9.555 1 97.94 126 ASP A C 1
ATOM 996 O O . ASP A 1 126 ? -10.875 6.801 -9.422 1 97.94 126 ASP A O 1
ATOM 1000 N N . LYS A 1 127 ? -10.633 4.652 -8.938 1 98.44 127 LYS A N 1
ATOM 1001 C CA . LYS A 1 127 ? -11.688 4.707 -7.93 1 98.44 127 LYS A CA 1
ATOM 1002 C C . LYS A 1 127 ? -11.289 5.617 -6.77 1 98.44 127 LYS A C 1
ATOM 1004 O O . LYS A 1 127 ? -12.102 6.414 -6.293 1 98.44 127 LYS A O 1
ATOM 1009 N N . ILE A 1 128 ? -10.086 5.492 -6.324 1 98.69 128 ILE A N 1
ATOM 1010 C CA . ILE A 1 128 ? -9.594 6.297 -5.211 1 98.69 128 ILE A CA 1
ATOM 1011 C C . ILE A 1 128 ? -9.586 7.773 -5.609 1 98.69 128 ILE A C 1
ATOM 1013 O O . ILE A 1 128 ? -10.016 8.633 -4.836 1 98.69 128 ILE A O 1
ATOM 1017 N N . ASP A 1 129 ? -9.133 8.016 -6.805 1 98.38 129 ASP A N 1
ATOM 1018 C CA . ASP A 1 129 ? -9.117 9.391 -7.297 1 98.38 129 ASP A CA 1
ATOM 1019 C C . ASP A 1 129 ? -10.539 9.961 -7.391 1 98.38 129 ASP A C 1
ATOM 1021 O O . ASP A 1 129 ? -10.758 11.133 -7.102 1 98.38 129 ASP A O 1
ATOM 1025 N N . ALA A 1 130 ? -11.453 9.156 -7.805 1 98.69 130 ALA A N 1
ATOM 1026 C CA . ALA A 1 130 ? -12.844 9.586 -7.898 1 98.69 130 ALA A CA 1
ATOM 1027 C C . ALA A 1 130 ? -13.391 9.984 -6.531 1 98.69 130 ALA A C 1
ATOM 1029 O O . ALA A 1 130 ? -14.07 11.008 -6.402 1 98.69 130 ALA A O 1
ATOM 1030 N N . PHE A 1 131 ? -13.109 9.188 -5.555 1 98.75 131 PHE A N 1
ATOM 1031 C CA . PHE A 1 131 ? -13.547 9.516 -4.203 1 98.75 131 PHE A CA 1
ATOM 1032 C C . PHE A 1 131 ? -12.906 10.812 -3.73 1 98.75 131 PHE A C 1
ATOM 1034 O O . PHE A 1 131 ? -13.594 11.695 -3.207 1 98.75 131 PHE A O 1
ATOM 1041 N N . LYS A 1 132 ? -11.586 10.867 -3.871 1 98.44 132 LYS A N 1
ATOM 1042 C CA . LYS A 1 132 ? -10.844 12.062 -3.48 1 98.44 132 LYS A CA 1
ATOM 1043 C C . LYS A 1 132 ? -11.461 13.312 -4.098 1 98.44 132 LYS A C 1
ATOM 1045 O O . LYS A 1 132 ? -11.688 14.312 -3.404 1 98.44 132 LYS A O 1
ATOM 1050 N N . ASN A 1 133 ? -11.664 13.242 -5.43 1 97.94 133 ASN A N 1
ATOM 1051 C CA . ASN A 1 133 ? -12.227 14.375 -6.148 1 97.94 133 ASN A CA 1
ATOM 1052 C C . ASN A 1 133 ? -13.609 14.75 -5.613 1 97.94 133 ASN A C 1
ATOM 1054 O O . ASN A 1 133 ? -13.945 15.93 -5.512 1 97.94 133 ASN A O 1
ATOM 1058 N N . LEU A 1 134 ? -14.352 13.75 -5.281 1 97.5 134 LEU A N 1
ATOM 1059 C CA . LEU A 1 134 ? -15.711 13.953 -4.789 1 97.5 134 LEU A CA 1
ATOM 1060 C C . LEU A 1 134 ? -15.711 14.68 -3.453 1 97.5 134 LEU A C 1
ATOM 1062 O O . LEU A 1 134 ? -16.547 15.555 -3.213 1 97.5 134 LEU A O 1
ATOM 1066 N N . VAL A 1 135 ? -14.758 14.43 -2.596 1 97.38 135 VAL A N 1
ATOM 1067 C CA . VAL A 1 135 ? -14.82 14.93 -1.227 1 97.38 135 VAL A CA 1
ATOM 1068 C C . VAL A 1 135 ? -13.898 16.141 -1.077 1 97.38 135 VAL A C 1
ATOM 1070 O O . VAL A 1 135 ? -13.797 16.719 0.005 1 97.38 135 VAL A O 1
ATOM 1073 N N . GLU A 1 136 ? -13.227 16.469 -2.092 1 96.19 136 GLU A N 1
ATOM 1074 C CA . GLU A 1 136 ? -12.234 17.531 -2.047 1 96.19 136 GLU A CA 1
ATOM 1075 C C . GLU A 1 136 ? -12.844 18.844 -1.554 1 96.19 136 GLU A C 1
ATOM 1077 O O . GLU A 1 136 ? -12.188 19.609 -0.854 1 96.19 136 GLU A O 1
ATOM 1082 N N . HIS A 1 137 ? -14.023 19.094 -1.88 1 94.31 137 HIS A N 1
ATOM 1083 C CA . HIS A 1 137 ? -14.664 20.375 -1.573 1 94.31 137 HIS A CA 1
ATOM 1084 C C . HIS A 1 137 ? -14.906 20.516 -0.075 1 94.31 137 HIS A C 1
ATOM 1086 O O . HIS A 1 137 ? -15.133 21.625 0.414 1 94.31 137 HIS A O 1
ATOM 1092 N N . TYR A 1 138 ? -14.945 19.422 0.688 1 94.56 138 TYR A N 1
ATOM 1093 C CA . TYR A 1 138 ? -15.148 19.5 2.131 1 94.56 138 TYR A CA 1
ATOM 1094 C C . TYR A 1 138 ? -13.867 19.938 2.836 1 94.56 138 TYR A C 1
ATOM 1096 O O . TYR A 1 138 ? -13.906 20.344 4 1 94.56 138 TYR A O 1
ATOM 1104 N N . GLY A 1 139 ? -12.727 19.875 2.076 1 95.88 139 GLY A N 1
ATOM 1105 C CA . GLY A 1 139 ? -11.438 20.156 2.686 1 95.88 139 GLY A CA 1
ATOM 1106 C C . GLY A 1 139 ? -10.711 18.906 3.146 1 95.88 139 GLY A C 1
ATOM 1107 O O . GLY A 1 139 ? -11.023 18.359 4.199 1 95.88 139 GLY A O 1
ATOM 1108 N N . ILE A 1 140 ? -9.734 18.531 2.467 1 97.81 140 ILE A N 1
ATOM 1109 C CA . ILE A 1 140 ? -8.898 17.391 2.811 1 97.81 140 ILE A CA 1
ATOM 1110 C C . ILE A 1 140 ? -7.707 17.859 3.643 1 97.81 140 ILE A C 1
ATOM 1112 O O . ILE A 1 140 ? -6.938 18.719 3.209 1 97.81 140 ILE A O 1
ATOM 1116 N N . ALA A 1 141 ? -7.668 17.25 4.793 1 97.5 141 ALA A N 1
ATOM 1117 C CA . ALA A 1 141 ? -6.582 17.641 5.691 1 97.5 141 ALA A CA 1
ATOM 1118 C C . ALA A 1 141 ? -5.301 16.875 5.371 1 97.5 141 ALA A C 1
ATOM 1120 O O . ALA A 1 141 ? -4.215 17.453 5.355 1 97.5 141 ALA A O 1
ATOM 1121 N N . GLN A 1 142 ? -5.445 15.57 5.141 1 98.38 142 GLN A N 1
ATOM 1122 C CA . GLN A 1 142 ? -4.285 14.727 4.871 1 98.38 142 GLN A CA 1
ATOM 1123 C C . GLN A 1 142 ? -4.672 13.523 4.02 1 98.38 142 GLN A C 1
ATOM 1125 O O . GLN A 1 142 ? -5.777 12.992 4.152 1 98.38 142 GLN A O 1
ATOM 1130 N N . ILE A 1 143 ? -3.77 13.125 3.189 1 98.75 143 ILE A N 1
ATOM 1131 C CA . ILE A 1 143 ? -3.908 11.906 2.402 1 98.75 143 ILE A CA 1
ATOM 1132 C C . ILE A 1 143 ? -2.654 11.047 2.557 1 98.75 143 ILE A C 1
ATOM 1134 O O . ILE A 1 143 ? -1.535 11.562 2.535 1 98.75 143 ILE A O 1
ATOM 1138 N N . SER A 1 144 ? -2.807 9.773 2.76 1 98.69 144 SER A N 1
ATOM 1139 C CA . SER A 1 144 ? -1.749 8.773 2.684 1 98.69 144 SER A CA 1
ATOM 1140 C C . SER A 1 144 ? -2.15 7.613 1.779 1 98.69 144 SER A C 1
ATOM 1142 O O . SER A 1 144 ? -3.197 6.996 1.981 1 98.69 144 SER A O 1
ATOM 1144 N N . ARG A 1 145 ? -1.338 7.309 0.784 1 98.69 145 ARG A N 1
ATOM 1145 C CA . ARG A 1 145 ? -1.629 6.27 -0.199 1 98.69 145 ARG A CA 1
ATOM 1146 C C . ARG A 1 145 ? -0.504 5.238 -0.258 1 98.69 145 ARG A C 1
ATOM 1148 O O . ARG A 1 145 ? 0.663 5.578 -0.047 1 98.69 145 ARG A O 1
ATOM 1155 N N . THR A 1 146 ? -0.778 4.027 -0.614 1 98.56 146 THR A N 1
ATOM 1156 C CA . THR A 1 146 ? 0.211 2.957 -0.556 1 98.56 146 THR A CA 1
ATOM 1157 C C . THR A 1 146 ? 0.928 2.811 -1.895 1 98.56 146 THR A C 1
ATOM 1159 O O . THR A 1 146 ? 2.037 2.275 -1.954 1 98.56 146 THR A O 1
ATOM 1162 N N . GLY A 1 147 ? 0.377 3.109 -2.955 1 97.81 147 GLY A N 1
ATOM 1163 C CA . GLY A 1 147 ? 0.726 2.582 -4.266 1 97.81 147 GLY A CA 1
ATOM 1164 C C . GLY A 1 147 ? 0.013 1.284 -4.594 1 97.81 147 GLY A C 1
ATOM 1165 O O . GLY A 1 147 ? -0.666 0.709 -3.74 1 97.81 147 GLY A O 1
ATOM 1166 N N . VAL A 1 148 ? 0.291 0.782 -5.762 1 98.31 148 VAL A N 1
ATOM 1167 C CA . VAL A 1 148 ? -0.503 -0.318 -6.301 1 98.31 148 VAL A CA 1
ATOM 1168 C C . VAL A 1 148 ? 0.148 -1.65 -5.934 1 98.31 148 VAL A C 1
ATOM 1170 O O . VAL A 1 148 ? 1.37 -1.796 -6.02 1 98.31 148 VAL A O 1
ATOM 1173 N N . SER A 1 149 ? -0.632 -2.615 -5.527 1 98.56 149 SER A N 1
ATOM 1174 C CA . SER A 1 149 ? -0.288 -4.035 -5.512 1 98.56 149 SER A CA 1
ATOM 1175 C C . SER A 1 149 ? -1.038 -4.797 -6.598 1 98.56 149 SER A C 1
ATOM 1177 O O . SER A 1 149 ? -2.182 -4.469 -6.918 1 98.56 149 SER A O 1
ATOM 1179 N N . ALA A 1 150 ? -0.393 -5.836 -7.125 1 98.75 150 ALA A N 1
ATOM 1180 C CA . ALA A 1 150 ? -0.992 -6.492 -8.281 1 98.75 150 ALA A CA 1
ATOM 1181 C C . ALA A 1 150 ? -0.601 -7.965 -8.344 1 98.75 150 ALA A C 1
ATOM 1183 O O . ALA A 1 150 ? 0.488 -8.344 -7.906 1 98.75 150 ALA A O 1
ATOM 1184 N N . LEU A 1 151 ? -1.493 -8.766 -8.844 1 98.69 151 LEU A N 1
ATOM 1185 C CA . LEU A 1 151 ? -1.259 -10.172 -9.156 1 98.69 151 LEU A CA 1
ATOM 1186 C C . LEU A 1 151 ? -1.958 -10.57 -10.453 1 98.69 151 LEU A C 1
ATOM 1188 O O . LEU A 1 151 ? -3.057 -10.086 -10.742 1 98.69 151 LEU A O 1
ATOM 1192 N N . PRO A 1 152 ? -1.328 -11.453 -11.203 1 98 152 PRO A N 1
ATOM 1193 C CA . PRO A 1 152 ? -2.025 -11.945 -12.391 1 98 152 PRO A CA 1
ATOM 1194 C C . PRO A 1 152 ? -3.283 -12.742 -12.055 1 98 152 PRO A C 1
ATOM 1196 O O . PRO A 1 152 ? -3.324 -13.43 -11.039 1 98 152 PRO A O 1
ATOM 1199 N N . ARG A 1 153 ? -4.289 -12.68 -12.922 1 97.38 153 ARG A N 1
ATOM 1200 C CA . ARG A 1 153 ? -5.52 -13.453 -12.766 1 97.38 153 ARG A CA 1
ATOM 1201 C C . ARG A 1 153 ? -5.277 -14.93 -13.047 1 97.38 153 ARG A C 1
ATOM 1203 O O . ARG A 1 153 ? -4.297 -15.289 -13.711 1 97.38 153 ARG A O 1
ATOM 1210 N N . GLY A 1 154 ? -6.102 -15.711 -12.539 1 94.69 154 GLY A N 1
ATOM 1211 C CA . GLY A 1 154 ? -6.086 -17.141 -12.844 1 94.69 154 GLY A CA 1
ATOM 1212 C C . GLY A 1 154 ? -4.836 -17.844 -12.359 1 94.69 154 GLY A C 1
ATOM 1213 O O . GLY A 1 154 ? -4.348 -17.562 -11.258 1 94.69 154 GLY A O 1
ATOM 1214 N N . VAL A 1 155 ? -4.348 -18.781 -13.195 1 92 155 VAL A N 1
ATOM 1215 C CA . VAL A 1 155 ? -3.281 -19.672 -12.75 1 92 155 VAL A CA 1
ATOM 1216 C C . VAL A 1 155 ? -1.924 -19.062 -13.078 1 92 155 VAL A C 1
ATOM 1218 O O . VAL A 1 155 ? -0.881 -19.609 -12.719 1 92 155 VAL A O 1
ATOM 1221 N N . GLU A 1 156 ? -2.002 -17.953 -13.742 1 90.75 156 GLU A N 1
ATOM 1222 C CA . GLU A 1 156 ? -0.743 -17.297 -14.062 1 90.75 156 GLU A CA 1
ATOM 1223 C C . GLU A 1 156 ? -0.03 -16.812 -12.805 1 90.75 156 GLU A C 1
ATOM 1225 O O . GLU A 1 156 ? -0.666 -16.297 -11.883 1 90.75 156 GLU A O 1
ATOM 1230 N N . LEU A 1 157 ? 1.329 -17.031 -12.844 1 86.94 157 LEU A N 1
ATOM 1231 C CA . LEU A 1 157 ? 2.139 -16.625 -11.703 1 86.94 157 LEU A CA 1
ATOM 1232 C C . LEU A 1 157 ? 3.082 -15.484 -12.094 1 86.94 157 LEU A C 1
ATOM 1234 O O . LEU A 1 157 ? 3.533 -15.414 -13.234 1 86.94 157 LEU A O 1
ATOM 1238 N N . MET B 1 1 ? 6.852 6.129 11.055 1 96.44 1 MET B N 1
ATOM 1239 C CA . MET B 1 1 ? 6.988 7.562 10.82 1 96.44 1 MET B CA 1
ATOM 1240 C C . MET B 1 1 ? 6.441 7.945 9.445 1 96.44 1 MET B C 1
ATOM 1242 O O . MET B 1 1 ? 6.301 7.09 8.57 1 96.44 1 MET B O 1
ATOM 1246 N N . SER B 1 2 ? 6.156 9.188 9.359 1 98.06 2 SER B N 1
ATOM 1247 C CA . SER B 1 2 ? 5.68 9.773 8.109 1 98.06 2 SER B CA 1
ATOM 1248 C C . SER B 1 2 ? 6.586 10.906 7.645 1 98.06 2 SER B C 1
ATOM 1250 O O . SER B 1 2 ? 7.039 11.719 8.461 1 98.06 2 SER B O 1
ATOM 1252 N N . ALA B 1 3 ? 6.871 10.922 6.414 1 98.44 3 ALA B N 1
ATOM 1253 C CA . ALA B 1 3 ? 7.672 12 5.84 1 98.44 3 ALA B CA 1
ATOM 1254 C C . ALA B 1 3 ? 6.965 12.625 4.645 1 98.44 3 ALA B C 1
ATOM 1256 O O . ALA B 1 3 ? 6.504 11.922 3.744 1 98.44 3 ALA B O 1
ATOM 1257 N N . LEU B 1 4 ? 6.859 13.883 4.68 1 98.62 4 LEU B N 1
ATOM 1258 C CA . LEU B 1 4 ? 6.453 14.648 3.504 1 98.62 4 LEU B CA 1
ATOM 1259 C C . LEU B 1 4 ? 7.664 15.039 2.666 1 98.62 4 LEU B C 1
ATOM 1261 O O . LEU B 1 4 ? 8.594 15.672 3.168 1 98.62 4 LEU B O 1
ATOM 1265 N N . VAL B 1 5 ? 7.609 14.664 1.437 1 98.69 5 VAL B N 1
ATOM 1266 C CA . VAL B 1 5 ? 8.773 14.867 0.584 1 98.69 5 VAL B CA 1
ATOM 1267 C C . VAL B 1 5 ? 8.344 15.508 -0.734 1 98.69 5 VAL B C 1
ATOM 1269 O O . VAL B 1 5 ? 7.176 15.445 -1.108 1 98.69 5 VAL B O 1
ATOM 1272 N N . GLU B 1 6 ? 9.273 16.141 -1.4 1 98.12 6 GLU B N 1
ATOM 1273 C CA . GLU B 1 6 ? 8.992 16.625 -2.746 1 98.12 6 GLU B CA 1
ATOM 1274 C C . GLU B 1 6 ? 8.68 15.477 -3.699 1 98.12 6 GLU B C 1
ATOM 1276 O O . GLU B 1 6 ? 9.305 14.414 -3.627 1 98.12 6 GLU B O 1
ATOM 1281 N N . ASN B 1 7 ? 7.691 15.734 -4.543 1 95.5 7 ASN B N 1
ATOM 1282 C CA . ASN B 1 7 ? 7.336 14.75 -5.555 1 95.5 7 ASN B CA 1
ATOM 1283 C C . ASN B 1 7 ? 8.172 14.914 -6.82 1 95.5 7 ASN B C 1
ATOM 1285 O O . ASN B 1 7 ? 7.691 15.461 -7.816 1 95.5 7 ASN B O 1
ATOM 1289 N N . LYS B 1 8 ? 9.344 14.43 -6.836 1 93.06 8 LYS B N 1
ATOM 1290 C CA . LYS B 1 8 ? 10.266 14.539 -7.961 1 93.06 8 LYS B CA 1
ATOM 1291 C C . LYS B 1 8 ? 11.117 13.281 -8.102 1 93.06 8 LYS B C 1
ATOM 1293 O O . LYS B 1 8 ? 11.297 12.539 -7.133 1 93.06 8 LYS B O 1
ATOM 1298 N N . PRO B 1 9 ? 11.602 13.102 -9.266 1 89.25 9 PRO B N 1
ATOM 1299 C CA . PRO B 1 9 ? 12.445 11.93 -9.492 1 89.25 9 PRO B CA 1
ATOM 1300 C C . PRO B 1 9 ? 13.641 11.875 -8.547 1 89.25 9 PRO B C 1
ATOM 1302 O O . PRO B 1 9 ? 14.258 12.906 -8.266 1 89.25 9 PRO B O 1
ATOM 1305 N N . GLY B 1 10 ? 13.867 10.773 -8.023 1 92.19 10 GLY B N 1
ATOM 1306 C CA . GLY B 1 10 ? 15.094 10.562 -7.266 1 92.19 10 GLY B CA 1
ATOM 1307 C C . GLY B 1 10 ? 14.898 10.656 -5.766 1 92.19 10 GLY B C 1
ATOM 1308 O O . GLY B 1 10 ? 15.766 10.25 -4.992 1 92.19 10 GLY B O 1
ATOM 1309 N N . VAL B 1 11 ? 13.789 11.148 -5.34 1 95.75 11 VAL B N 1
ATOM 1310 C CA . VAL B 1 11 ? 13.586 11.375 -3.912 1 95.75 11 VAL B CA 1
ATOM 1311 C C . VAL B 1 11 ? 13.508 10.039 -3.182 1 95.75 11 VAL B C 1
ATOM 1313 O O . VAL B 1 11 ? 14.125 9.859 -2.127 1 95.75 11 VAL B O 1
ATOM 1316 N N . LEU B 1 12 ? 12.727 9.109 -3.732 1 95.81 12 LEU B N 1
ATOM 1317 C CA . LEU B 1 12 ? 12.672 7.789 -3.115 1 95.81 12 LEU B CA 1
ATOM 1318 C C . LEU B 1 12 ? 14.07 7.184 -3.006 1 95.81 12 LEU B C 1
ATOM 1320 O O . LEU B 1 12 ? 14.422 6.602 -1.979 1 95.81 12 LEU B O 1
ATOM 1324 N N . PHE B 1 13 ? 14.859 7.336 -3.982 1 94.69 13 PHE B N 1
ATOM 1325 C CA . PHE B 1 13 ? 16.234 6.844 -3.977 1 94.69 13 PHE B CA 1
ATOM 1326 C C . PHE B 1 13 ? 17.031 7.477 -2.846 1 94.69 13 PHE B C 1
ATOM 1328 O O . PHE B 1 13 ? 17.719 6.781 -2.098 1 94.69 13 PHE B O 1
ATOM 1335 N N . ARG B 1 14 ? 16.953 8.773 -2.723 1 96.19 14 ARG B N 1
ATOM 1336 C CA . ARG B 1 14 ? 17.719 9.477 -1.712 1 96.19 14 ARG B CA 1
ATOM 1337 C C . ARG B 1 14 ? 17.312 9.055 -0.306 1 96.19 14 ARG B C 1
ATOM 1339 O O . ARG B 1 14 ? 18.172 8.875 0.566 1 96.19 14 ARG B O 1
ATOM 1346 N N . VAL B 1 15 ? 16.047 8.852 -0.108 1 96.88 15 VAL B N 1
ATOM 1347 C CA . VAL B 1 15 ? 15.562 8.43 1.201 1 96.88 15 VAL B CA 1
ATOM 1348 C C . VAL B 1 15 ? 16.047 7.012 1.501 1 96.88 15 VAL B C 1
ATOM 1350 O O . VAL B 1 15 ? 16.594 6.75 2.574 1 96.88 15 VAL B O 1
ATOM 1353 N N . THR B 1 16 ? 15.922 6.125 0.545 1 95.81 16 THR B N 1
ATOM 1354 C CA . THR B 1 16 ? 16.312 4.738 0.78 1 95.81 16 THR B CA 1
ATOM 1355 C C . THR B 1 16 ? 17.828 4.617 0.905 1 95.81 16 THR B C 1
ATOM 1357 O O . THR B 1 16 ? 18.328 3.762 1.639 1 95.81 16 THR B O 1
ATOM 1360 N N . ASN B 1 17 ? 18.516 5.449 0.167 1 95.31 17 ASN B N 1
ATOM 1361 C CA . ASN B 1 17 ? 19.969 5.488 0.297 1 95.31 17 ASN B CA 1
ATOM 1362 C C . ASN B 1 17 ? 20.391 5.863 1.714 1 95.31 17 ASN B C 1
ATOM 1364 O O . ASN B 1 17 ? 21.344 5.301 2.248 1 95.31 17 ASN B O 1
ATOM 1368 N N . LEU B 1 18 ? 19.734 6.859 2.234 1 96 18 LEU B N 1
ATOM 1369 C CA . LEU B 1 18 ? 2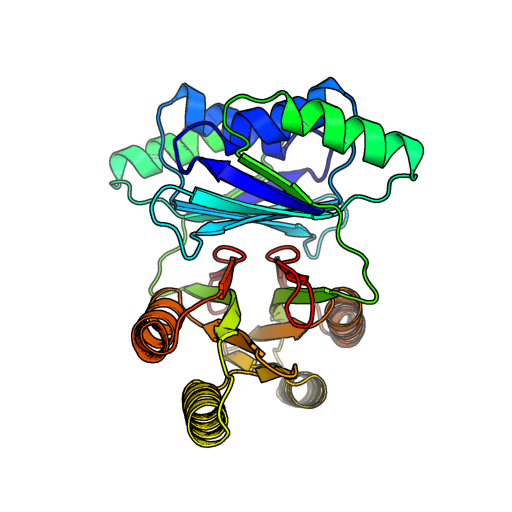0.016 7.273 3.604 1 96 18 LEU B CA 1
ATOM 1370 C C . LEU B 1 18 ? 19.891 6.094 4.562 1 96 18 LEU B C 1
ATOM 1372 O O . LEU B 1 18 ? 20.766 5.883 5.41 1 96 18 LEU B O 1
ATOM 1376 N N . PHE B 1 19 ? 18.844 5.32 4.449 1 94.75 19 PHE B N 1
ATOM 1377 C CA . PHE B 1 19 ? 18.625 4.176 5.32 1 94.75 19 PHE B CA 1
ATOM 1378 C C . PHE B 1 19 ? 19.719 3.139 5.148 1 94.75 19 PHE B C 1
ATOM 1380 O O . PHE B 1 19 ? 20.219 2.582 6.133 1 94.75 19 PHE B O 1
ATOM 1387 N N . ARG B 1 20 ? 20.078 2.932 3.934 1 92.5 20 ARG B N 1
ATOM 1388 C CA . ARG B 1 20 ? 21.141 1.969 3.645 1 92.5 20 ARG B CA 1
ATOM 1389 C C . ARG B 1 20 ? 22.469 2.441 4.199 1 92.5 20 ARG B C 1
ATOM 1391 O O . ARG B 1 20 ? 23.188 1.681 4.867 1 92.5 20 ARG B O 1
ATOM 1398 N N . ALA B 1 21 ? 22.844 3.652 3.941 1 93.12 21 ALA B N 1
ATOM 1399 C CA . ALA B 1 21 ? 24.141 4.227 4.32 1 93.12 21 ALA B CA 1
ATOM 1400 C C . ALA B 1 21 ? 24.312 4.219 5.832 1 93.12 21 ALA B C 1
ATOM 1402 O O . ALA B 1 21 ? 25.438 4.082 6.332 1 93.12 21 ALA B O 1
ATOM 1403 N N . ARG B 1 22 ? 23.234 4.293 6.531 1 91.31 22 ARG B N 1
ATOM 1404 C CA . ARG B 1 22 ? 23.328 4.398 7.984 1 91.31 22 ARG B CA 1
ATOM 1405 C C . ARG B 1 22 ? 22.938 3.084 8.656 1 91.31 22 ARG B C 1
ATOM 1407 O O . ARG B 1 22 ? 22.812 3.02 9.883 1 91.31 22 ARG B O 1
ATOM 1414 N N . ASN B 1 23 ? 22.672 2.115 7.859 1 90.56 23 ASN B N 1
ATOM 1415 C CA . ASN B 1 23 ? 22.359 0.769 8.32 1 90.56 23 ASN B CA 1
ATOM 1416 C C . ASN B 1 23 ? 21.078 0.754 9.164 1 90.56 23 ASN B C 1
ATOM 1418 O O . ASN B 1 23 ? 21.016 0.083 10.195 1 90.56 23 ASN B O 1
ATOM 1422 N N . PHE B 1 24 ? 20.203 1.677 8.711 1 91.19 24 PHE B N 1
ATOM 1423 C CA . PHE B 1 24 ? 18.875 1.641 9.312 1 91.19 24 PHE B CA 1
ATOM 1424 C C . PHE B 1 24 ? 17.984 0.611 8.617 1 91.19 24 PHE B C 1
ATOM 1426 O O . PHE B 1 24 ? 18.047 0.463 7.398 1 91.19 24 PHE B O 1
ATOM 1433 N N . ASN B 1 25 ? 17.141 -0.011 9.406 1 88 25 ASN B N 1
ATOM 1434 C CA . ASN B 1 25 ? 16.266 -1.031 8.859 1 88 25 ASN B CA 1
ATOM 1435 C C . ASN B 1 25 ? 14.914 -0.443 8.453 1 88 25 ASN B C 1
ATOM 1437 O O . ASN B 1 25 ? 14.367 0.408 9.156 1 88 25 ASN B O 1
ATOM 1441 N N . ILE B 1 26 ? 14.438 -0.915 7.316 1 93.62 26 ILE B N 1
ATOM 1442 C CA . ILE B 1 26 ? 13.094 -0.57 6.875 1 93.62 26 ILE B CA 1
ATOM 1443 C C . ILE B 1 26 ? 12.203 -1.812 6.914 1 93.62 26 ILE B C 1
ATOM 1445 O O . ILE B 1 26 ? 12.484 -2.801 6.23 1 93.62 26 ILE B O 1
ATOM 1449 N N . GLU B 1 27 ? 11.234 -1.797 7.688 1 93.31 27 GLU B N 1
ATOM 1450 C CA . GLU B 1 27 ? 10.258 -2.887 7.691 1 93.31 27 GLU B CA 1
ATOM 1451 C C . GLU B 1 27 ? 9.266 -2.74 6.547 1 93.31 27 GLU B C 1
ATOM 1453 O O . GLU B 1 27 ? 8.914 -3.727 5.895 1 93.31 27 GLU B O 1
ATOM 1458 N N . SER B 1 28 ? 8.797 -1.574 6.34 1 95.56 28 SER B N 1
ATOM 1459 C CA . SER B 1 28 ? 7.918 -1.263 5.219 1 95.56 28 SER B CA 1
ATOM 1460 C C . SER B 1 28 ? 8 0.214 4.844 1 95.56 28 SER B C 1
ATOM 1462 O O . SER B 1 28 ? 8.359 1.051 5.672 1 95.56 28 SER B O 1
ATOM 1464 N N . ILE B 1 29 ? 7.762 0.463 3.611 1 97 29 ILE B N 1
ATOM 1465 C CA . ILE B 1 29 ? 7.719 1.842 3.137 1 97 29 ILE B CA 1
ATOM 1466 C C . ILE B 1 29 ? 6.652 1.98 2.053 1 97 29 ILE B C 1
ATOM 1468 O O . ILE B 1 29 ? 6.516 1.104 1.194 1 97 29 ILE B O 1
ATOM 1472 N N . THR B 1 30 ? 5.855 2.938 2.15 1 98.38 30 THR B N 1
ATOM 1473 C CA . THR B 1 30 ? 4.922 3.334 1.102 1 98.38 30 THR B CA 1
ATOM 1474 C C . THR B 1 30 ? 5.133 4.797 0.716 1 98.38 30 THR B C 1
ATOM 1476 O O . THR B 1 30 ? 5.582 5.602 1.533 1 98.38 30 THR B O 1
ATOM 1479 N N . VAL B 1 31 ? 4.816 5.102 -0.477 1 98.06 31 VAL B N 1
ATOM 1480 C CA . VAL B 1 31 ? 4.902 6.469 -0.976 1 98.06 31 VAL B CA 1
ATOM 1481 C C . VAL B 1 31 ? 3.738 6.75 -1.922 1 98.06 31 VAL B C 1
ATOM 1483 O O . VAL B 1 31 ? 3.434 5.938 -2.799 1 98.06 31 VAL B O 1
ATOM 1486 N N . GLY B 1 32 ? 3.133 7.824 -1.693 1 97.69 32 GLY B N 1
ATOM 1487 C CA . GLY B 1 32 ? 2.02 8.203 -2.551 1 97.69 32 GLY B CA 1
ATOM 1488 C C . GLY B 1 32 ? 1.734 9.688 -2.539 1 97.69 32 GLY B C 1
ATOM 1489 O O . GLY B 1 32 ? 2.273 10.422 -1.707 1 97.69 32 GLY B O 1
ATOM 1490 N N . SER B 1 33 ? 0.865 10.078 -3.443 1 97 33 SER B N 1
ATOM 1491 C CA . SER B 1 33 ? 0.499 11.484 -3.566 1 97 33 SER B CA 1
ATOM 1492 C C . SER B 1 33 ? -0.274 11.969 -2.344 1 97 33 SER B C 1
ATOM 1494 O O . SER B 1 33 ? -0.854 11.156 -1.614 1 97 33 SER B O 1
ATOM 1496 N N . THR B 1 34 ? -0.204 13.242 -2.1 1 97.62 34 THR B N 1
ATOM 1497 C CA . THR B 1 34 ? -0.914 13.867 -0.99 1 97.62 34 THR B CA 1
ATOM 1498 C C . THR B 1 34 ? -1.962 14.852 -1.503 1 97.62 34 THR B C 1
ATOM 1500 O O . THR B 1 34 ? -2.318 14.828 -2.684 1 97.62 34 THR B O 1
ATOM 1503 N N . GLU B 1 35 ? -2.479 15.531 -0.566 1 95.94 35 GLU B N 1
ATOM 1504 C CA . GLU B 1 35 ? -3.406 16.609 -0.892 1 95.94 35 GLU B CA 1
ATOM 1505 C C . GLU B 1 35 ? -2.68 17.781 -1.54 1 95.94 35 GLU B C 1
ATOM 1507 O O . GLU B 1 35 ? -3.312 18.656 -2.133 1 95.94 35 GLU B O 1
ATOM 1512 N N . GLN B 1 36 ? -1.396 17.812 -1.431 1 95.62 36 GLN B N 1
ATOM 1513 C CA . GLN B 1 36 ? -0.567 18.844 -2.059 1 95.62 36 GLN B CA 1
ATOM 1514 C C . GLN B 1 36 ? 0.099 18.312 -3.324 1 95.62 36 GLN B C 1
ATOM 1516 O O . GLN B 1 36 ? 0.894 17.359 -3.266 1 95.62 36 GLN B O 1
ATOM 1521 N N . LYS B 1 37 ? -0.092 18.891 -4.488 1 93.31 37 LYS B N 1
ATOM 1522 C CA . LYS B 1 37 ? 0.278 18.391 -5.812 1 93.31 37 LYS B CA 1
ATOM 1523 C C . LYS B 1 37 ? 1.782 18.156 -5.914 1 93.31 37 LYS B C 1
ATOM 1525 O O . LYS B 1 37 ? 2.227 17.234 -6.594 1 93.31 37 LYS B O 1
ATOM 1530 N N . ASP B 1 38 ? 2.607 18.875 -5.254 1 96.56 38 ASP B N 1
ATOM 1531 C CA . ASP B 1 38 ? 4.051 18.812 -5.445 1 96.56 38 ASP B CA 1
ATOM 1532 C C . ASP B 1 38 ? 4.715 18.016 -4.324 1 96.56 38 ASP B C 1
ATOM 1534 O O . ASP B 1 38 ? 5.945 17.953 -4.242 1 96.56 38 ASP B O 1
ATOM 1538 N N . LEU B 1 39 ? 3.844 17.312 -3.518 1 98.31 39 LEU B N 1
ATOM 1539 C CA . LEU B 1 39 ? 4.395 16.562 -2.387 1 98.31 39 LEU B CA 1
ATOM 1540 C C . LEU B 1 39 ? 3.9 15.125 -2.389 1 98.31 39 LEU B C 1
ATOM 1542 O O . LEU B 1 39 ? 2.812 14.836 -2.891 1 98.31 39 LEU B O 1
ATOM 1546 N N . SER B 1 40 ? 4.719 14.297 -1.896 1 98.31 40 SER B N 1
ATOM 1547 C CA . SER B 1 40 ? 4.379 12.906 -1.592 1 98.31 40 SER B CA 1
ATOM 1548 C C . SER B 1 40 ? 4.539 12.609 -0.105 1 98.31 40 SER B C 1
ATOM 1550 O O . SER B 1 40 ? 5.289 13.297 0.593 1 98.31 40 SER B O 1
ATOM 1552 N N . ARG B 1 41 ? 3.801 11.719 0.34 1 98.69 41 ARG B N 1
ATOM 1553 C CA . ARG B 1 41 ? 3.939 11.25 1.716 1 98.69 41 ARG B CA 1
ATOM 1554 C C . ARG B 1 41 ? 4.492 9.828 1.76 1 98.69 41 ARG B C 1
ATOM 1556 O O . ARG B 1 41 ? 4.004 8.945 1.052 1 98.69 41 ARG B O 1
ATOM 1563 N N . MET B 1 42 ? 5.488 9.656 2.535 1 98.62 42 MET B N 1
ATOM 1564 C CA . MET B 1 42 ? 6.051 8.336 2.799 1 98.62 42 MET B CA 1
ATOM 1565 C C . MET B 1 42 ? 5.703 7.871 4.211 1 98.62 42 MET B C 1
ATOM 1567 O O . MET B 1 42 ? 5.805 8.641 5.164 1 98.62 42 MET B O 1
ATOM 1571 N N . THR B 1 43 ? 5.203 6.711 4.309 1 98.56 43 THR B N 1
ATOM 1572 C CA . THR B 1 43 ? 5.086 6.035 5.598 1 98.56 43 THR B CA 1
ATOM 1573 C C . THR B 1 43 ? 6.172 4.973 5.746 1 98.56 43 THR B C 1
ATOM 1575 O O . THR B 1 43 ? 6.285 4.07 4.914 1 98.56 43 THR B O 1
ATOM 1578 N N . ILE B 1 44 ? 6.941 5.137 6.785 1 97.31 44 ILE B N 1
ATOM 1579 C CA . ILE B 1 44 ? 8.078 4.25 6.996 1 97.31 44 ILE B CA 1
ATOM 1580 C C . ILE B 1 44 ? 7.941 3.545 8.344 1 97.31 44 ILE B C 1
ATOM 1582 O O . ILE B 1 44 ? 7.805 4.199 9.383 1 97.31 44 ILE B O 1
ATOM 1586 N N . THR B 1 45 ? 7.949 2.246 8.305 1 96.12 45 THR B N 1
ATOM 1587 C CA . THR B 1 45 ? 7.926 1.467 9.539 1 96.12 45 THR B CA 1
ATOM 1588 C C . THR B 1 45 ? 9.289 0.841 9.812 1 96.12 45 THR B C 1
ATOM 1590 O O . THR B 1 45 ? 9.945 0.349 8.891 1 96.12 45 THR B O 1
ATOM 1593 N N . THR B 1 46 ? 9.758 0.964 10.961 1 92.38 46 THR B N 1
ATOM 1594 C CA . THR B 1 46 ? 11.023 0.383 11.383 1 92.38 46 THR B CA 1
ATOM 1595 C C . THR B 1 46 ? 10.922 -0.167 12.805 1 92.38 46 THR B C 1
ATOM 1597 O O . THR B 1 46 ? 10.094 0.29 13.594 1 92.38 46 THR B O 1
ATOM 1600 N N . ASN B 1 47 ? 11.648 -1.229 13.031 1 88.5 47 ASN B N 1
ATOM 1601 C CA . ASN B 1 47 ? 11.766 -1.772 14.383 1 88.5 47 ASN B CA 1
ATOM 1602 C C . ASN B 1 47 ? 12.992 -1.222 15.102 1 88.5 47 ASN B C 1
ATOM 1604 O O . ASN B 1 47 ? 14.023 -1.896 15.195 1 88.5 47 ASN B O 1
ATOM 1608 N N . SER B 1 48 ? 13.016 0.004 15.344 1 87.25 48 SER B N 1
ATOM 1609 C CA . SER B 1 48 ? 14.188 0.628 15.953 1 87.25 48 SER B CA 1
ATOM 1610 C C . SER B 1 48 ? 13.867 1.167 17.344 1 87.25 48 SER B C 1
ATOM 1612 O O . SER B 1 48 ? 12.703 1.429 17.656 1 87.25 48 SER B O 1
ATOM 1614 N N . ASP B 1 49 ? 14.914 1.237 18.094 1 91.5 49 ASP B N 1
ATOM 1615 C CA . ASP B 1 49 ? 14.75 1.858 19.391 1 91.5 49 ASP B CA 1
ATOM 1616 C C . ASP B 1 49 ? 14.633 3.377 19.281 1 91.5 49 ASP B C 1
ATOM 1618 O O . ASP B 1 49 ? 14.812 3.932 18.188 1 91.5 49 ASP B O 1
ATOM 1622 N N . GLU B 1 50 ? 14.305 3.969 20.375 1 91.5 50 GLU B N 1
ATOM 1623 C CA . GLU B 1 50 ? 14.039 5.402 20.391 1 91.5 50 GLU B CA 1
ATOM 1624 C C . GLU B 1 50 ? 15.258 6.195 19.922 1 91.5 50 GLU B C 1
ATOM 1626 O O . GLU B 1 50 ? 15.125 7.195 19.203 1 91.5 50 GLU B O 1
ATOM 1631 N N . ARG B 1 51 ? 16.406 5.793 20.391 1 94 51 ARG B N 1
ATOM 1632 C CA . ARG B 1 51 ? 17.625 6.488 20 1 94 51 ARG B CA 1
ATOM 1633 C C . ARG B 1 51 ? 17.859 6.406 18.5 1 94 51 ARG B C 1
ATOM 1635 O O . ARG B 1 51 ? 18.172 7.41 17.859 1 94 51 ARG B O 1
ATOM 1642 N N . THR B 1 52 ? 17.719 5.25 17.953 1 92.56 52 THR B N 1
ATOM 1643 C CA . THR B 1 52 ? 17.875 5.039 16.516 1 92.56 52 THR B CA 1
ATOM 1644 C C . THR B 1 52 ? 16.828 5.832 15.734 1 92.56 52 THR B C 1
ATOM 1646 O O . THR B 1 52 ? 17.125 6.422 14.695 1 92.56 52 THR B O 1
ATOM 1649 N N . LEU B 1 53 ? 15.641 5.797 16.234 1 94.06 53 LEU B N 1
ATOM 1650 C CA . LEU B 1 53 ? 14.562 6.547 15.602 1 94.06 53 LEU B CA 1
ATOM 1651 C C . LEU B 1 53 ? 14.875 8.039 15.57 1 94.06 53 LEU B C 1
ATOM 1653 O O . LEU B 1 53 ? 14.656 8.703 14.555 1 94.06 53 LEU B O 1
ATOM 1657 N N . ASP B 1 54 ? 15.352 8.523 16.641 1 95.56 54 ASP B N 1
ATOM 1658 C CA . ASP B 1 54 ? 15.719 9.938 16.719 1 95.56 54 ASP B CA 1
ATOM 1659 C C . ASP B 1 54 ? 16.797 10.281 15.68 1 95.56 54 ASP B C 1
ATOM 1661 O O . ASP B 1 54 ? 16.734 11.336 15.055 1 95.56 54 ASP B O 1
ATOM 1665 N N . GLN B 1 55 ? 17.719 9.438 15.578 1 95.94 55 GLN B N 1
ATOM 1666 C CA . GLN B 1 55 ? 18.781 9.641 14.594 1 95.94 55 GLN B CA 1
ATOM 1667 C C . GLN B 1 55 ? 18.234 9.609 13.172 1 95.94 55 GLN B C 1
ATOM 1669 O O . GLN B 1 55 ? 18.641 10.414 12.328 1 95.94 55 GLN B O 1
ATOM 1674 N N . LEU B 1 56 ? 17.344 8.664 12.969 1 94.94 56 LEU B N 1
ATOM 1675 C CA . LEU B 1 56 ? 16.719 8.531 11.656 1 94.94 56 LEU B CA 1
ATOM 1676 C C . LEU B 1 56 ? 15.977 9.812 11.273 1 94.94 56 LEU B C 1
ATOM 1678 O O . LEU B 1 56 ? 16.109 10.297 10.148 1 94.94 56 LEU B O 1
ATOM 1682 N N . VAL B 1 57 ? 15.234 10.305 12.203 1 97.25 57 VAL B N 1
ATOM 1683 C CA . VAL B 1 57 ? 14.469 11.523 11.984 1 97.25 57 VAL B CA 1
ATOM 1684 C C . VAL B 1 57 ? 15.414 12.68 11.672 1 97.25 57 VAL B C 1
ATOM 1686 O O . VAL B 1 57 ? 15.195 13.438 10.719 1 97.25 57 VAL B O 1
ATOM 1689 N N . LYS B 1 58 ? 16.422 12.773 12.445 1 97.62 58 LYS B N 1
ATOM 1690 C CA . LYS B 1 58 ? 17.406 13.836 12.266 1 97.62 58 LYS B CA 1
ATOM 1691 C C . LYS B 1 58 ? 18.047 13.758 10.875 1 97.62 58 LYS B C 1
ATOM 1693 O O . LYS B 1 58 ? 18.203 14.773 10.203 1 97.62 58 LYS B O 1
ATOM 1698 N N . GLN B 1 59 ? 18.484 12.586 10.477 1 97.69 59 GLN B N 1
ATOM 1699 C CA . GLN B 1 59 ? 19.141 12.406 9.188 1 97.69 59 GLN B CA 1
ATOM 1700 C C . GLN B 1 59 ? 18.188 12.703 8.031 1 97.69 59 GLN B C 1
ATOM 1702 O O . GLN B 1 59 ? 18.594 13.258 7.012 1 97.69 59 GLN B O 1
ATOM 1707 N N . LEU B 1 60 ? 16.906 12.305 8.156 1 98 60 LEU B N 1
ATOM 1708 C CA . LEU B 1 60 ? 15.906 12.555 7.121 1 98 60 LEU B CA 1
ATOM 1709 C C . LEU B 1 60 ? 15.695 14.055 6.934 1 98 60 LEU B C 1
ATOM 1711 O O . LEU B 1 60 ? 15.547 14.531 5.805 1 98 60 LEU B O 1
ATOM 1715 N N . ARG B 1 61 ? 15.68 14.719 8.039 1 98.06 61 ARG B N 1
ATOM 1716 C CA . ARG B 1 61 ? 15.422 16.156 8.008 1 98.06 61 ARG B CA 1
ATOM 1717 C C . ARG B 1 61 ? 16.547 16.891 7.301 1 98.06 61 ARG B C 1
ATOM 1719 O O . ARG B 1 61 ? 16.359 18.031 6.855 1 98.06 61 ARG B O 1
ATOM 1726 N N . LYS B 1 62 ? 17.625 16.281 7.215 1 97.62 62 LYS B N 1
ATOM 1727 C CA . LYS B 1 62 ? 18.766 16.906 6.566 1 97.62 62 LYS B CA 1
ATOM 1728 C C . LYS B 1 62 ? 18.672 16.781 5.047 1 97.62 62 LYS B C 1
ATOM 1730 O O . LYS B 1 62 ? 19.391 17.453 4.32 1 97.62 62 LYS B O 1
ATOM 1735 N N . LEU B 1 63 ? 17.891 15.891 4.566 1 97.75 63 LEU B N 1
ATOM 1736 C CA . LEU B 1 63 ? 17.719 15.758 3.127 1 97.75 63 LEU B CA 1
ATOM 1737 C C . LEU B 1 63 ? 16.953 16.953 2.557 1 97.75 63 LEU B C 1
ATOM 1739 O O . LEU B 1 63 ? 15.898 17.328 3.072 1 97.75 63 LEU B O 1
ATOM 1743 N N . ILE B 1 64 ? 17.375 17.438 1.503 1 97.38 64 ILE B N 1
ATOM 1744 C CA . ILE B 1 64 ? 16.859 18.672 0.93 1 97.38 64 ILE B CA 1
ATOM 1745 C C . ILE B 1 64 ? 15.414 18.469 0.477 1 97.38 64 ILE B C 1
ATOM 1747 O O . ILE B 1 64 ? 14.586 19.375 0.559 1 97.38 64 ILE B O 1
ATOM 1751 N N . ASP B 1 65 ? 15.062 17.266 0.069 1 97.62 65 ASP B N 1
ATOM 1752 C CA . ASP B 1 65 ? 13.758 16.984 -0.527 1 97.62 65 ASP B CA 1
ATOM 1753 C C . ASP B 1 65 ? 12.711 16.688 0.547 1 97.62 65 ASP B C 1
ATOM 1755 O O . ASP B 1 65 ? 11.539 16.484 0.24 1 97.62 65 ASP B O 1
ATOM 1759 N N . VAL B 1 66 ? 13.133 16.625 1.798 1 98.69 66 VAL B N 1
ATOM 1760 C CA . VAL B 1 66 ? 12.219 16.297 2.891 1 98.69 66 VAL B CA 1
ATOM 1761 C C . VAL B 1 66 ? 11.664 17.578 3.498 1 98.69 66 VAL B C 1
ATOM 1763 O O . VAL B 1 66 ? 12.422 18.453 3.938 1 98.69 66 VAL B O 1
ATOM 1766 N N . VAL B 1 67 ? 10.367 17.656 3.477 1 98.38 67 VAL B N 1
ATOM 1767 C CA . VAL B 1 67 ? 9.688 18.859 3.951 1 98.38 67 VAL B CA 1
ATOM 1768 C C . VAL B 1 67 ? 9.352 18.719 5.438 1 98.38 67 VAL B C 1
ATOM 1770 O O . VAL B 1 67 ? 9.469 19.672 6.203 1 98.38 67 VAL B O 1
ATOM 1773 N N . GLU B 1 68 ? 8.953 17.562 5.824 1 97.94 68 GLU B N 1
ATOM 1774 C CA . GLU B 1 68 ? 8.523 17.312 7.199 1 97.94 68 GLU B CA 1
ATOM 1775 C C . GLU B 1 68 ? 8.672 15.836 7.555 1 97.94 68 GLU B C 1
ATOM 1777 O O . GLU B 1 68 ? 8.5 14.961 6.695 1 97.94 68 GLU B O 1
ATOM 1782 N N . VAL B 1 69 ? 9.031 15.617 8.805 1 98.25 69 VAL B N 1
ATOM 1783 C CA . VAL B 1 69 ? 9.062 14.258 9.344 1 98.25 69 VAL B CA 1
ATOM 1784 C C . VAL B 1 69 ? 8.305 14.211 10.664 1 98.25 69 VAL B C 1
ATOM 1786 O O . VAL B 1 69 ? 8.508 15.062 11.539 1 98.25 69 VAL B O 1
ATOM 1789 N N . LYS B 1 70 ? 7.512 13.258 10.758 1 97.31 70 LYS B N 1
ATOM 1790 C CA . LYS B 1 70 ? 6.746 13.07 11.984 1 97.31 70 LYS B CA 1
ATOM 1791 C C . LYS B 1 70 ? 6.832 11.633 12.484 1 97.31 70 LYS B C 1
ATOM 1793 O O . LYS B 1 70 ? 6.641 10.695 11.711 1 97.31 70 LYS B O 1
ATOM 1798 N N . VAL B 1 71 ? 7.129 11.562 13.75 1 96.56 71 VAL B N 1
ATOM 1799 C CA . VAL B 1 71 ? 7.051 10.25 14.383 1 96.56 71 VAL B CA 1
ATOM 1800 C C . VAL B 1 71 ? 5.613 9.969 14.82 1 96.56 71 VAL B C 1
ATOM 1802 O O . VAL B 1 71 ? 5.008 10.773 15.531 1 96.56 71 VAL B O 1
ATOM 1805 N N . LEU B 1 72 ? 5.102 8.875 14.391 1 96.19 72 LEU B N 1
ATOM 1806 C CA . LEU B 1 72 ? 3.707 8.555 14.672 1 96.19 72 LEU B CA 1
ATOM 1807 C C . LEU B 1 72 ? 3.602 7.543 15.805 1 96.19 72 LEU B C 1
ATOM 1809 O O . LEU B 1 72 ? 4.27 6.508 15.789 1 96.19 72 LEU B O 1
ATOM 1813 N N . ASP B 1 73 ? 2.758 7.891 16.719 1 91.94 73 ASP B N 1
ATOM 1814 C CA . ASP B 1 73 ? 2.424 7.004 17.828 1 91.94 73 ASP B CA 1
ATOM 1815 C C . ASP B 1 73 ? 1.34 6.004 17.422 1 91.94 73 ASP B C 1
ATOM 1817 O O . ASP B 1 73 ? 0.225 6.398 17.078 1 91.94 73 ASP B O 1
ATOM 1821 N N . THR B 1 74 ? 1.592 4.766 17.641 1 91.44 74 THR B N 1
ATOM 1822 C CA . THR B 1 74 ? 0.674 3.732 17.172 1 91.44 74 THR B CA 1
ATOM 1823 C C . THR B 1 74 ? -0.695 3.887 17.828 1 91.44 74 THR B C 1
ATOM 1825 O O . THR B 1 74 ? -1.721 3.58 17.219 1 91.44 74 THR B O 1
ATOM 1828 N N . GLU B 1 75 ? -0.747 4.41 19.031 1 93.94 75 GLU B N 1
ATOM 1829 C CA . GLU B 1 75 ? -2.006 4.539 19.766 1 93.94 75 GLU B CA 1
ATOM 1830 C C . GLU B 1 75 ? -2.805 5.746 19.266 1 93.94 75 GLU B C 1
ATOM 1832 O O . GLU B 1 75 ? -4.012 5.832 19.516 1 93.94 75 GLU B O 1
ATOM 1837 N N . LYS B 1 76 ? -2.162 6.668 18.594 1 96.5 76 LYS B N 1
ATOM 1838 C CA . LYS B 1 76 ? -2.801 7.902 18.156 1 96.5 76 LYS B CA 1
ATOM 1839 C C . LYS B 1 76 ? -2.807 8 16.625 1 96.5 76 LYS B C 1
ATOM 1841 O O . LYS B 1 76 ? -2.811 9.102 16.078 1 96.5 76 LYS B O 1
ATOM 1846 N N . THR B 1 77 ? -2.658 6.82 16.078 1 98 77 THR B N 1
ATOM 1847 C CA . THR B 1 77 ? -2.547 6.762 14.617 1 98 77 THR B CA 1
ATOM 1848 C C . THR B 1 77 ? -3.443 5.664 14.047 1 98 77 THR B C 1
ATOM 1850 O O . THR B 1 77 ? -3.553 4.582 14.633 1 98 77 THR B O 1
ATOM 1853 N N . VAL B 1 78 ? -4.125 5.977 12.984 1 98.31 78 VAL B N 1
ATOM 1854 C CA . VAL B 1 78 ? -4.727 4.906 12.195 1 98.31 78 VAL B CA 1
ATOM 1855 C C . VAL B 1 78 ? -3.734 4.426 11.141 1 98.31 78 VAL B C 1
ATOM 1857 O O . VAL B 1 78 ? -3.037 5.23 10.516 1 98.31 78 VAL B O 1
ATOM 1860 N N . TYR B 1 79 ? -3.566 3.131 10.992 1 98.69 79 TYR B N 1
ATOM 1861 C CA . TYR B 1 79 ? -2.678 2.59 9.977 1 98.69 79 TYR B CA 1
ATOM 1862 C C . TYR B 1 79 ? -3.238 1.3 9.391 1 98.69 79 TYR B C 1
ATOM 1864 O O . TYR B 1 79 ? -3.875 0.515 10.094 1 98.69 79 TYR B O 1
ATOM 1872 N N . ARG B 1 80 ? -3.082 1.178 8.078 1 98.81 80 ARG B N 1
ATOM 1873 C CA . ARG B 1 80 ? -3.662 0.08 7.309 1 98.81 80 ARG B CA 1
ATOM 1874 C C . ARG B 1 80 ? -2.701 -0.401 6.227 1 98.81 80 ARG B C 1
ATOM 1876 O O . ARG B 1 80 ? -1.88 0.373 5.73 1 98.81 80 ARG B O 1
ATOM 1883 N N . GLU B 1 81 ? -2.777 -1.617 5.977 1 98.88 81 GLU B N 1
ATOM 1884 C CA . GLU B 1 81 ? -2.059 -2.287 4.895 1 98.88 81 GLU B CA 1
ATOM 1885 C C . GLU B 1 81 ? -3.016 -3.07 4 1 98.88 81 GLU B C 1
ATOM 1887 O O . GLU B 1 81 ? -4.129 -3.402 4.414 1 98.88 81 GLU B O 1
ATOM 1892 N N . LEU B 1 82 ? -2.662 -3.217 2.746 1 98.88 82 LEU B N 1
ATOM 1893 C CA . LEU B 1 82 ? -3.424 -4.012 1.788 1 98.88 82 LEU B CA 1
ATOM 1894 C C . LEU B 1 82 ? -2.592 -5.176 1.263 1 98.88 82 LEU B C 1
ATOM 1896 O O . LEU B 1 82 ? -1.402 -5.016 0.978 1 98.88 82 LEU B O 1
ATOM 1900 N N . ALA B 1 83 ? -3.227 -6.348 1.139 1 98.94 83 ALA B N 1
ATOM 1901 C CA . ALA B 1 83 ? -2.578 -7.516 0.545 1 98.94 83 ALA B CA 1
ATOM 1902 C C . ALA B 1 83 ? -3.506 -8.219 -0.441 1 98.94 83 ALA B C 1
ATOM 1904 O O . ALA B 1 83 ? -4.719 -8.273 -0.227 1 98.94 83 ALA B O 1
ATOM 1905 N N . LEU B 1 84 ? -2.934 -8.656 -1.498 1 98.94 84 LEU B N 1
ATOM 1906 C CA . LEU B 1 84 ? -3.551 -9.609 -2.408 1 98.94 84 LEU B CA 1
ATOM 1907 C C . LEU B 1 84 ? -2.963 -11 -2.213 1 98.94 84 LEU B C 1
ATOM 1909 O O . LEU B 1 84 ? -1.743 -11.18 -2.242 1 98.94 84 LEU B O 1
ATOM 1913 N N . ILE B 1 85 ? -3.844 -11.953 -2.016 1 98.88 85 ILE B N 1
ATOM 1914 C CA . ILE B 1 85 ? -3.387 -13.312 -1.754 1 98.88 85 ILE B CA 1
ATOM 1915 C C . ILE B 1 85 ? -4.082 -14.289 -2.705 1 98.88 85 ILE B C 1
ATOM 1917 O O . ILE B 1 85 ? -5.305 -14.438 -2.662 1 98.88 85 ILE B O 1
ATOM 1921 N N . LYS B 1 86 ? -3.281 -14.906 -3.535 1 98.62 86 LYS B N 1
ATOM 1922 C CA . LYS B 1 86 ? -3.771 -15.93 -4.453 1 98.62 86 LYS B CA 1
ATOM 1923 C C . LYS B 1 86 ? -3.576 -17.328 -3.869 1 98.62 86 LYS B C 1
ATOM 1925 O O . LYS B 1 86 ? -2.457 -17.703 -3.52 1 98.62 86 LYS B O 1
ATOM 1930 N N . MET B 1 87 ? -4.652 -18.031 -3.805 1 98.38 87 MET B N 1
ATOM 1931 C CA . MET B 1 87 ? -4.605 -19.375 -3.227 1 98.38 87 MET B CA 1
ATOM 1932 C C . MET B 1 87 ? -4.992 -20.422 -4.258 1 98.38 87 MET B C 1
ATOM 1934 O O . MET B 1 87 ? -5.738 -20.141 -5.195 1 98.38 87 MET B O 1
ATOM 1938 N N . LYS B 1 88 ? -4.414 -21.594 -4.016 1 96.88 88 LYS B N 1
ATOM 1939 C CA . LYS B 1 88 ? -4.887 -22.75 -4.766 1 96.88 88 LYS B CA 1
ATOM 1940 C C . LYS B 1 88 ? -6.27 -23.188 -4.289 1 96.88 88 LYS B C 1
ATOM 1942 O O . LYS B 1 88 ? -6.516 -23.281 -3.084 1 96.88 88 LYS B O 1
ATOM 1947 N N . ALA B 1 89 ? -7.156 -23.344 -5.211 1 94.5 89 ALA B N 1
ATOM 1948 C CA . ALA B 1 89 ? -8.531 -23.734 -4.902 1 94.5 89 ALA B CA 1
ATOM 1949 C C . ALA B 1 89 ? -9.102 -24.625 -5.996 1 94.5 89 ALA B C 1
ATOM 1951 O O . ALA B 1 89 ? -10.016 -24.219 -6.723 1 94.5 89 ALA B O 1
ATOM 1952 N N . VAL B 1 90 ? -8.742 -25.875 -5.949 1 91.56 90 VAL B N 1
ATOM 1953 C CA . VAL B 1 90 ? -9.109 -26.797 -7.023 1 91.56 90 VAL B CA 1
ATOM 1954 C C . VAL B 1 90 ? -10.492 -27.391 -6.754 1 91.56 90 VAL B C 1
ATOM 1956 O O . VAL B 1 90 ? -11.297 -27.531 -7.676 1 91.56 90 VAL B O 1
ATOM 1959 N N . ASP B 1 91 ? -10.773 -27.656 -5.531 1 93.75 91 ASP B N 1
ATOM 1960 C CA . ASP B 1 91 ? -12.047 -28.312 -5.219 1 93.75 91 ASP B CA 1
ATOM 1961 C C . ASP B 1 91 ? -13.039 -27.312 -4.621 1 93.75 91 ASP B C 1
ATOM 1963 O O . ASP B 1 91 ? -12.648 -26.359 -3.949 1 93.75 91 ASP B O 1
ATOM 1967 N N . PRO B 1 92 ? -14.312 -27.641 -4.758 1 94.56 92 PRO B N 1
ATOM 1968 C CA . PRO B 1 92 ? -15.375 -26.734 -4.316 1 94.56 92 PRO B CA 1
ATOM 1969 C C . PRO B 1 92 ? -15.367 -26.516 -2.807 1 94.56 92 PRO B C 1
ATOM 1971 O O . PRO B 1 92 ? -15.688 -25.422 -2.342 1 94.56 92 PRO B O 1
ATOM 1974 N N . THR B 1 93 ? -15.047 -27.469 -2.133 1 95.81 93 THR B N 1
ATOM 1975 C CA . THR B 1 93 ? -15.047 -27.344 -0.679 1 95.81 93 THR B CA 1
ATOM 1976 C C . THR B 1 93 ? -14.016 -26.312 -0.223 1 95.81 93 THR B C 1
ATOM 1978 O O . THR B 1 93 ? -14.312 -25.453 0.598 1 95.81 93 THR B O 1
ATOM 1981 N N . THR B 1 94 ? -12.836 -26.469 -0.752 1 96.19 94 THR B N 1
ATOM 1982 C CA . THR B 1 94 ? -11.773 -25.516 -0.434 1 96.19 94 THR B CA 1
ATOM 1983 C C . THR B 1 94 ? -12.172 -24.094 -0.827 1 96.19 94 THR B C 1
ATOM 1985 O O . THR B 1 94 ? -11.961 -23.156 -0.063 1 96.19 94 THR B O 1
ATOM 1988 N N . ARG B 1 95 ? -12.703 -23.953 -1.914 1 96.81 95 ARG B N 1
ATOM 1989 C CA . ARG B 1 95 ? -13.141 -22.641 -2.4 1 96.81 95 ARG B CA 1
ATOM 1990 C C . ARG B 1 95 ? -14.141 -22.016 -1.446 1 96.81 95 ARG B C 1
ATOM 1992 O O . ARG B 1 95 ? -14.031 -20.828 -1.116 1 96.81 95 ARG B O 1
ATOM 1999 N N . SER B 1 96 ? -15.062 -22.828 -1.049 1 97.19 96 SER B N 1
ATOM 2000 C CA . SER B 1 96 ? -16.094 -22.344 -0.133 1 97.19 96 SER B CA 1
ATOM 2001 C C . SER B 1 96 ? -15.484 -21.906 1.195 1 97.19 96 SER B C 1
ATOM 2003 O O . SER B 1 96 ? -15.898 -20.906 1.771 1 97.19 96 SER B O 1
ATOM 2005 N N . GLU B 1 97 ? -14.555 -22.625 1.668 1 97.62 97 GLU B N 1
ATOM 2006 C CA . GLU B 1 97 ? -13.906 -22.297 2.932 1 97.62 97 GLU B CA 1
ATOM 2007 C C . GLU B 1 97 ? -13.133 -20.984 2.826 1 97.62 97 GLU B C 1
ATOM 2009 O O . GLU B 1 97 ? -13.203 -20.141 3.723 1 97.62 97 GLU B O 1
ATOM 2014 N N . ILE B 1 98 ? -12.438 -20.859 1.756 1 98 98 ILE B N 1
ATOM 2015 C CA . ILE B 1 98 ? -11.656 -19.641 1.545 1 98 98 ILE B CA 1
ATOM 2016 C C . ILE B 1 98 ? -12.594 -18.438 1.495 1 98 98 ILE B C 1
ATOM 2018 O O . ILE B 1 98 ? -12.312 -17.406 2.102 1 98 98 ILE B O 1
ATOM 2022 N N . ILE B 1 99 ? -13.672 -18.578 0.792 1 98.06 99 ILE B N 1
ATOM 2023 C CA . ILE B 1 99 ? -14.648 -17.5 0.672 1 98.06 99 ILE B CA 1
ATOM 2024 C C . ILE B 1 99 ? -15.203 -17.156 2.051 1 98.06 99 ILE B C 1
ATOM 2026 O O . ILE B 1 99 ? -15.352 -15.977 2.393 1 98.06 99 ILE B O 1
ATOM 2030 N N . ASN B 1 100 ? -15.453 -18.172 2.809 1 98.25 100 ASN B N 1
ATOM 2031 C CA . ASN B 1 100 ? -15.953 -17.953 4.16 1 98.25 100 ASN B CA 1
ATOM 2032 C C . ASN B 1 100 ? -14.953 -17.188 5.016 1 98.25 100 ASN B C 1
ATOM 2034 O O . ASN B 1 100 ? -15.32 -16.234 5.707 1 98.25 100 ASN B O 1
ATOM 2038 N N . TYR B 1 101 ? -13.727 -17.594 4.977 1 98.25 101 TYR B N 1
ATOM 2039 C CA . TYR B 1 101 ? -12.695 -16.922 5.75 1 98.25 101 TYR B CA 1
ATOM 2040 C C . TYR B 1 101 ? -12.523 -15.477 5.281 1 98.25 101 TYR B C 1
ATOM 2042 O O . TYR B 1 101 ? -12.344 -14.57 6.098 1 98.25 101 TYR B O 1
ATOM 2050 N N . ALA B 1 102 ? -12.531 -15.273 3.957 1 98.56 102 ALA B N 1
ATOM 2051 C CA . ALA B 1 102 ? -12.445 -13.914 3.42 1 98.56 102 ALA B CA 1
ATOM 2052 C C . ALA B 1 102 ? -13.57 -13.039 3.957 1 98.56 102 ALA B C 1
ATOM 2054 O O . ALA B 1 102 ? -13.336 -11.883 4.328 1 98.56 102 ALA B O 1
ATOM 2055 N N . THR B 1 103 ? -14.703 -13.625 4 1 98.25 103 THR B N 1
ATOM 2056 C CA . THR B 1 103 ? -15.859 -12.898 4.504 1 98.25 103 THR B CA 1
ATOM 2057 C C . THR B 1 103 ? -15.672 -12.523 5.973 1 98.25 103 THR B C 1
ATOM 2059 O O . THR B 1 103 ? -15.93 -11.391 6.367 1 98.25 103 THR B O 1
ATOM 2062 N N . ILE B 1 104 ? -15.234 -13.43 6.746 1 98.19 104 ILE B N 1
ATOM 2063 C CA . ILE B 1 104 ? -15.023 -13.227 8.18 1 98.19 104 ILE B CA 1
ATOM 2064 C C . ILE B 1 104 ? -14.008 -12.109 8.398 1 98.19 104 ILE B C 1
ATOM 2066 O O . ILE B 1 104 ? -14.172 -11.281 9.297 1 98.19 104 ILE B O 1
ATOM 2070 N N . PHE B 1 105 ? -13.094 -12.094 7.602 1 98.38 105 PHE B N 1
ATOM 2071 C CA . PHE B 1 105 ? -12.023 -11.109 7.727 1 98.38 105 PHE B CA 1
ATOM 2072 C C . PHE B 1 105 ? -12.367 -9.836 6.961 1 98.38 105 PHE B C 1
ATOM 2074 O O . PHE B 1 105 ? -11.547 -8.93 6.867 1 98.38 105 PHE B O 1
ATOM 2081 N N . ARG B 1 106 ? -13.445 -9.781 6.32 1 97.62 106 ARG B N 1
ATOM 2082 C CA . ARG B 1 106 ? -13.945 -8.641 5.566 1 97.62 106 ARG B CA 1
ATOM 2083 C C . ARG B 1 106 ? -13.078 -8.375 4.34 1 97.62 106 ARG B C 1
ATOM 2085 O O . ARG B 1 106 ? -12.773 -7.219 4.031 1 97.62 106 ARG B O 1
ATOM 2092 N N . GLY B 1 107 ? -12.633 -9.469 3.756 1 98.38 107 GLY B N 1
ATOM 2093 C CA . GLY B 1 107 ? -11.906 -9.375 2.496 1 98.38 107 GLY B CA 1
ATOM 2094 C C . GLY B 1 107 ? -12.82 -9.453 1.283 1 98.38 107 GLY B C 1
ATOM 2095 O O . GLY B 1 107 ? -14.008 -9.742 1.409 1 98.38 107 GLY B O 1
ATOM 2096 N N . ASN B 1 108 ? -12.195 -9.102 0.129 1 98.25 108 ASN B N 1
ATOM 2097 C CA . ASN B 1 108 ? -12.922 -9.141 -1.135 1 98.25 108 ASN B CA 1
ATOM 2098 C C . ASN B 1 108 ? -12.352 -10.211 -2.07 1 98.25 108 ASN B C 1
ATOM 2100 O O . ASN B 1 108 ? -11.133 -10.328 -2.215 1 98.25 108 ASN B O 1
ATOM 2104 N N . ILE B 1 109 ? -13.266 -10.945 -2.674 1 98.69 109 ILE B N 1
ATOM 2105 C CA . ILE B 1 109 ? -12.844 -11.867 -3.721 1 98.69 109 ILE B CA 1
ATOM 2106 C C . ILE B 1 109 ? -12.641 -11.109 -5.031 1 98.69 109 ILE B C 1
ATOM 2108 O O . ILE B 1 109 ? -13.586 -10.523 -5.566 1 98.69 109 ILE B O 1
ATOM 2112 N N . LEU B 1 110 ? -11.469 -11.164 -5.586 1 98.38 110 LEU B N 1
ATOM 2113 C CA . LEU B 1 110 ? -11.18 -10.352 -6.762 1 98.38 110 LEU B CA 1
ATOM 2114 C C . LEU B 1 110 ? -11.188 -11.211 -8.023 1 98.38 110 LEU B C 1
ATOM 2116 O O . LEU B 1 110 ? -11.406 -10.695 -9.125 1 98.38 110 LEU B O 1
ATOM 2120 N N . ASP B 1 111 ? -10.828 -12.461 -7.828 1 98 111 ASP B N 1
ATOM 2121 C CA . ASP B 1 111 ? -10.703 -13.367 -8.969 1 98 111 ASP B CA 1
ATOM 2122 C C . ASP B 1 111 ? -10.977 -14.812 -8.555 1 98 111 ASP B C 1
ATOM 2124 O O . ASP B 1 111 ? -10.508 -15.258 -7.504 1 98 111 ASP B O 1
ATOM 2128 N N . ILE B 1 112 ? -11.797 -15.469 -9.297 1 96.88 112 ILE B N 1
ATOM 2129 C CA . ILE B 1 112 ? -12.031 -16.906 -9.148 1 96.88 112 ILE B CA 1
ATOM 2130 C C . ILE B 1 112 ? -11.703 -17.609 -10.461 1 96.88 112 ILE B C 1
ATOM 2132 O O . ILE B 1 112 ? -12.43 -17.484 -11.445 1 96.88 112 ILE B O 1
ATOM 2136 N N . GLY B 1 113 ? -10.562 -18.266 -10.398 1 93.12 113 GLY B N 1
ATOM 2137 C CA . GLY B 1 113 ? -10.195 -19.078 -11.547 1 93.12 113 GLY B CA 1
ATOM 2138 C C . GLY B 1 113 ? -10.578 -20.531 -11.391 1 93.12 113 GLY B C 1
ATOM 2139 O O . GLY B 1 113 ? -11.219 -20.906 -10.406 1 93.12 113 GLY B O 1
ATOM 2140 N N . LYS B 1 114 ? -10.188 -21.344 -12.391 1 90.69 114 LYS B N 1
ATOM 2141 C CA . LYS B 1 114 ? -10.492 -22.766 -12.352 1 90.69 114 LYS B CA 1
ATOM 2142 C C . LYS B 1 114 ? -9.844 -23.438 -11.141 1 90.69 114 LYS B C 1
ATOM 2144 O O . LYS B 1 114 ? -10.422 -24.344 -10.539 1 90.69 114 LYS B O 1
ATOM 2149 N N . GLU B 1 115 ? -8.656 -22.906 -10.797 1 96.25 115 GLU B N 1
ATOM 2150 C CA . GLU B 1 115 ? -7.895 -23.594 -9.758 1 96.25 115 GLU B CA 1
ATOM 2151 C C . GLU B 1 115 ? -7.406 -22.609 -8.695 1 96.25 115 GLU B C 1
ATOM 2153 O O . GLU B 1 115 ? -6.609 -22.969 -7.828 1 96.25 115 GLU B O 1
ATOM 2158 N N . THR B 1 116 ? -7.852 -21.391 -8.844 1 97.69 116 THR B N 1
ATOM 2159 C CA . THR B 1 116 ? -7.285 -20.391 -7.934 1 97.69 116 THR B CA 1
ATOM 2160 C C . THR B 1 116 ? -8.359 -19.422 -7.465 1 97.69 116 THR B C 1
ATOM 2162 O O . THR B 1 116 ? -9.391 -19.25 -8.125 1 97.69 116 THR B O 1
ATOM 2165 N N . ILE B 1 117 ? -8.148 -18.844 -6.379 1 98.19 117 ILE B N 1
ATOM 2166 C CA . ILE B 1 117 ? -8.953 -17.75 -5.844 1 98.19 117 ILE B CA 1
ATOM 2167 C C . ILE B 1 117 ? -8.031 -16.656 -5.316 1 98.19 117 ILE B C 1
ATOM 2169 O O . ILE B 1 117 ? -7.051 -16.938 -4.621 1 98.19 117 ILE B O 1
ATOM 2173 N N . THR B 1 118 ? -8.258 -15.414 -5.68 1 98.75 118 THR B N 1
ATOM 2174 C CA . THR B 1 118 ? -7.477 -14.281 -5.184 1 98.75 118 THR B CA 1
ATOM 2175 C C . THR B 1 118 ? -8.32 -13.406 -4.262 1 98.75 118 THR B C 1
ATOM 2177 O O . THR B 1 118 ? -9.406 -12.961 -4.645 1 98.75 118 THR B O 1
ATOM 2180 N N . VAL B 1 119 ? -7.785 -13.133 -3.084 1 98.88 119 VAL B N 1
ATOM 2181 C CA . VAL B 1 119 ? -8.5 -12.367 -2.062 1 98.88 119 VAL B CA 1
ATOM 2182 C C . VAL B 1 119 ? -7.754 -11.07 -1.773 1 98.88 119 VAL B C 1
ATOM 2184 O O . VAL B 1 119 ? -6.527 -11.062 -1.667 1 98.88 119 VAL B O 1
ATOM 2187 N N . GLU B 1 120 ? -8.461 -10 -1.752 1 98.94 120 GLU B N 1
ATOM 2188 C CA . GLU B 1 120 ? -7.973 -8.734 -1.209 1 98.94 120 GLU B CA 1
ATOM 2189 C C . GLU B 1 120 ? -8.273 -8.617 0.281 1 98.94 120 GLU B C 1
ATOM 2191 O O . GLU B 1 120 ? -9.43 -8.7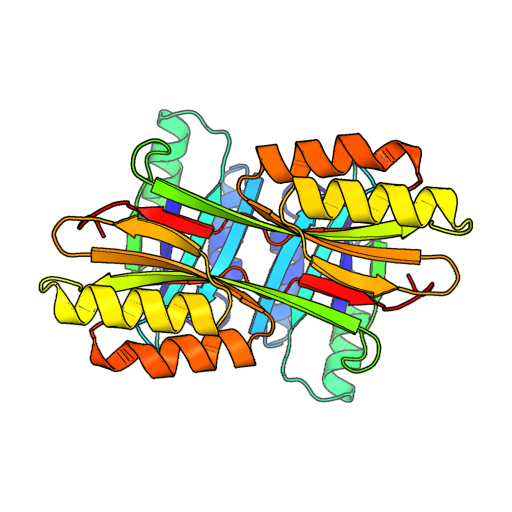42 0.696 1 98.94 120 GLU B O 1
ATOM 2196 N N . ILE B 1 121 ? -7.277 -8.398 1.059 1 98.75 121 ILE B N 1
ATOM 2197 C CA . ILE B 1 121 ? -7.453 -8.18 2.49 1 98.75 121 ILE B CA 1
ATOM 2198 C C . ILE B 1 121 ? -6.84 -6.836 2.885 1 98.75 121 ILE B C 1
ATOM 2200 O O . ILE B 1 121 ? -5.734 -6.496 2.447 1 98.75 121 ILE B O 1
ATOM 2204 N N . THR B 1 122 ? -7.566 -6.086 3.662 1 98.75 122 THR B N 1
ATOM 2205 C CA . THR B 1 122 ? -7.09 -4.832 4.238 1 98.75 122 THR B CA 1
ATOM 2206 C C . THR B 1 122 ? -7.215 -4.852 5.758 1 98.75 122 THR B C 1
ATOM 2208 O O . THR B 1 122 ? -8.109 -5.5 6.305 1 98.75 122 THR B O 1
ATOM 2211 N N . GLY B 1 123 ? -6.359 -4.191 6.445 1 98.44 123 GLY B N 1
ATOM 2212 C CA . GLY B 1 123 ? -6.348 -4.125 7.898 1 98.44 123 GLY B CA 1
ATOM 2213 C C . GLY B 1 123 ? -4.98 -3.803 8.469 1 98.44 123 GLY B C 1
ATOM 2214 O O . GLY B 1 123 ? -4.105 -3.299 7.762 1 98.44 123 GLY B O 1
ATOM 2215 N N . THR B 1 124 ? -4.891 -3.99 9.75 1 98.06 124 THR B N 1
ATOM 2216 C CA . THR B 1 124 ? -3.559 -3.906 10.336 1 98.06 124 THR B CA 1
ATOM 2217 C C . THR B 1 124 ? -2.68 -5.055 9.852 1 98.06 124 THR B C 1
ATOM 2219 O O . THR B 1 124 ? -3.188 -6.102 9.445 1 98.06 124 THR B O 1
ATOM 2222 N N . PRO B 1 125 ? -1.377 -4.828 9.891 1 97.88 125 PRO B N 1
ATOM 2223 C CA . PRO B 1 125 ? -0.493 -5.926 9.484 1 97.88 125 PRO B CA 1
ATOM 2224 C C . PRO B 1 125 ? -0.796 -7.227 10.227 1 97.88 125 PRO B C 1
ATOM 2226 O O . PRO B 1 125 ? -0.759 -8.305 9.625 1 97.88 125 PRO B O 1
ATOM 2229 N N . ASP B 1 126 ? -1.17 -7.152 11.453 1 97.94 126 ASP B N 1
ATOM 2230 C CA . ASP B 1 126 ? -1.468 -8.344 12.25 1 97.94 126 ASP B CA 1
ATOM 2231 C C . ASP B 1 126 ? -2.699 -9.062 11.711 1 97.94 126 ASP B C 1
ATOM 2233 O O . ASP B 1 126 ? -2.746 -10.297 11.703 1 97.94 126 ASP B O 1
ATOM 2237 N N . LYS B 1 127 ? -3.654 -8.312 11.344 1 98.38 127 LYS B N 1
ATOM 2238 C CA . LYS B 1 127 ? -4.855 -8.914 10.766 1 98.38 127 LYS B CA 1
ATOM 2239 C C . LYS B 1 127 ? -4.531 -9.648 9.469 1 98.38 127 LYS B C 1
ATOM 2241 O O . LYS B 1 127 ? -5.02 -10.758 9.242 1 98.38 127 LYS B O 1
ATOM 2246 N N . ILE B 1 128 ? -3.748 -9.047 8.633 1 98.69 128 ILE B N 1
ATOM 2247 C CA . ILE B 1 128 ? -3.377 -9.648 7.359 1 98.69 128 ILE B CA 1
ATOM 2248 C C . ILE B 1 128 ? -2.584 -10.93 7.605 1 98.69 128 ILE B C 1
ATOM 2250 O O . ILE B 1 128 ? -2.83 -11.953 6.961 1 98.69 128 ILE B O 1
ATOM 2254 N N . ASP B 1 129 ? -1.68 -10.852 8.547 1 98.38 129 ASP B N 1
ATOM 2255 C CA . ASP B 1 129 ? -0.895 -12.031 8.883 1 98.38 129 ASP B CA 1
ATOM 2256 C C . ASP B 1 129 ? -1.787 -13.148 9.414 1 98.38 129 ASP B C 1
ATOM 2258 O O . ASP B 1 129 ? -1.556 -14.328 9.133 1 98.38 129 ASP B O 1
ATOM 2262 N N . ALA B 1 130 ? -2.752 -12.797 10.195 1 98.69 130 ALA B N 1
ATOM 2263 C CA . ALA B 1 130 ? -3.686 -13.781 10.734 1 98.69 130 ALA B CA 1
ATOM 2264 C C . ALA B 1 130 ? -4.438 -14.492 9.609 1 98.69 130 ALA B C 1
ATOM 2266 O O . ALA B 1 130 ? -4.598 -15.719 9.641 1 98.69 130 ALA B O 1
ATOM 2267 N N . PHE B 1 131 ? -4.902 -13.742 8.672 1 98.75 131 PHE B N 1
ATOM 2268 C CA . PHE B 1 131 ? -5.586 -14.336 7.531 1 98.75 131 PHE B CA 1
ATOM 2269 C C . PHE B 1 131 ? -4.652 -15.266 6.762 1 98.75 131 PHE B C 1
ATOM 2271 O O . PHE B 1 131 ? -5.02 -16.391 6.438 1 98.75 131 PHE B O 1
ATOM 2278 N N . LYS B 1 132 ? -3.482 -14.719 6.43 1 98.44 132 LYS B N 1
ATOM 2279 C CA . LYS B 1 132 ? -2.48 -15.5 5.707 1 98.44 132 LYS B CA 1
ATOM 2280 C C . LYS B 1 132 ? -2.227 -16.844 6.398 1 98.44 132 LYS B C 1
ATOM 2282 O O . LYS B 1 132 ? -2.223 -17.891 5.75 1 98.44 132 LYS B O 1
ATOM 2287 N N . ASN B 1 133 ? -1.963 -16.734 7.715 1 97.94 133 ASN B N 1
ATOM 2288 C CA . ASN B 1 133 ? -1.684 -17.938 8.492 1 97.94 133 ASN B CA 1
ATOM 2289 C C . ASN B 1 133 ? -2.852 -18.922 8.438 1 97.94 133 ASN B C 1
ATOM 2291 O O . ASN B 1 133 ? -2.645 -20.141 8.367 1 97.94 133 ASN B O 1
ATOM 2295 N N . LEU B 1 134 ? -4.027 -18.391 8.469 1 97.44 134 LEU B N 1
ATOM 2296 C CA . LEU B 1 134 ? -5.238 -19.219 8.469 1 97.44 134 LEU B CA 1
ATOM 2297 C C . LEU B 1 134 ? -5.379 -19.984 7.156 1 97.44 134 LEU B C 1
ATOM 2299 O O . LEU B 1 134 ? -5.773 -21.141 7.152 1 97.44 134 LEU B O 1
ATOM 2303 N N . VAL B 1 135 ? -4.996 -19.406 6.043 1 97.31 13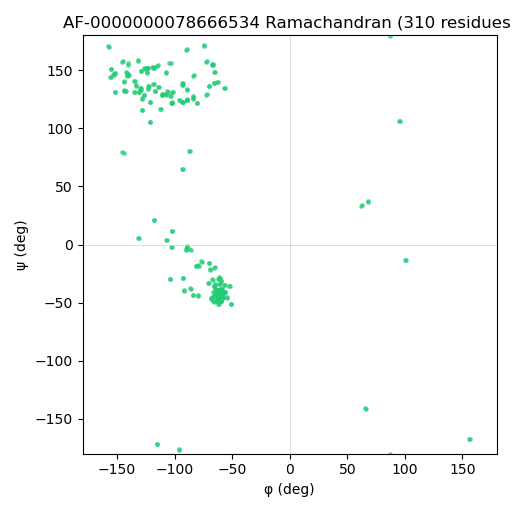5 VAL B N 1
ATOM 2304 C CA . VAL B 1 135 ? -5.301 -20 4.742 1 97.31 135 VAL B CA 1
ATOM 2305 C C . VAL B 1 135 ? -4.059 -20.688 4.184 1 97.31 135 VAL B C 1
ATOM 2307 O O . VAL B 1 135 ? -4.09 -21.25 3.088 1 97.31 135 VAL B O 1
ATOM 2310 N N . GLU B 1 136 ? -3.008 -20.609 4.875 1 96.06 136 GLU B N 1
ATOM 2311 C CA . GLU B 1 136 ? -1.73 -21.125 4.398 1 96.06 136 GLU B CA 1
ATOM 2312 C C . GLU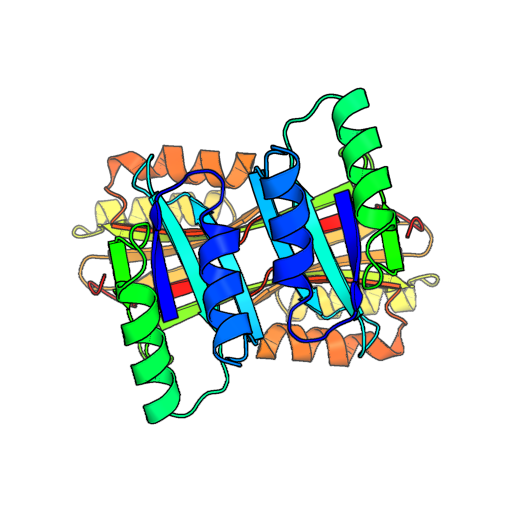 B 1 136 ? -1.833 -22.609 4.047 1 96.06 136 GLU B C 1
ATOM 2314 O O . GLU B 1 136 ? -1.193 -23.062 3.102 1 96.06 136 GLU B O 1
ATOM 2319 N N . HIS B 1 137 ? -2.588 -23.328 4.746 1 94.19 137 HIS B N 1
ATOM 2320 C CA . HIS B 1 137 ? -2.662 -24.781 4.578 1 94.19 137 HIS B CA 1
ATOM 2321 C C . HIS B 1 137 ? -3.312 -25.141 3.248 1 94.19 137 HIS B C 1
ATOM 2323 O O . HIS B 1 137 ? -3.178 -26.281 2.779 1 94.19 137 HIS B O 1
ATOM 2329 N N . TYR B 1 138 ? -4.094 -24.25 2.643 1 94.56 138 TYR B N 1
ATOM 2330 C CA . TYR B 1 138 ? -4.723 -24.531 1.356 1 94.56 138 TYR B CA 1
ATOM 2331 C C . TYR B 1 138 ? -3.715 -24.422 0.22 1 94.56 138 TYR B C 1
ATOM 2333 O O . TYR B 1 138 ? -3.971 -24.891 -0.891 1 94.56 138 TYR B O 1
ATOM 2341 N N . GLY B 1 139 ? -2.535 -23.781 0.537 1 95.81 139 GLY B N 1
ATOM 2342 C CA . GLY B 1 139 ? -1.554 -23.516 -0.502 1 95.81 139 GLY B CA 1
ATOM 2343 C C . GLY B 1 139 ? -1.659 -22.125 -1.08 1 95.81 139 GLY B C 1
ATOM 2344 O O . GLY B 1 139 ? -2.543 -21.844 -1.894 1 95.81 139 GLY B O 1
ATOM 2345 N N . ILE B 1 140 ? -0.785 -21.297 -0.765 1 97.81 140 ILE B N 1
ATOM 2346 C CA . ILE B 1 140 ? -0.715 -19.938 -1.284 1 97.81 140 ILE B CA 1
ATOM 2347 C C . ILE B 1 140 ? 0.188 -19.906 -2.514 1 97.81 140 ILE B C 1
ATOM 2349 O O . ILE B 1 140 ? 1.354 -20.297 -2.447 1 97.81 140 ILE B O 1
ATOM 2353 N N . ALA B 1 141 ? -0.442 -19.438 -3.559 1 97.5 141 ALA B N 1
ATOM 2354 C CA . ALA B 1 141 ? 0.312 -19.391 -4.809 1 97.5 141 ALA B CA 1
ATOM 2355 C C . ALA B 1 141 ? 1.148 -18.125 -4.891 1 97.5 141 ALA B C 1
ATOM 2357 O O . ALA B 1 141 ? 2.311 -18.156 -5.301 1 97.5 141 ALA B O 1
ATOM 2358 N N . GLN B 1 142 ? 0.536 -17 -4.504 1 98.38 142 GLN B N 1
ATOM 2359 C CA . GLN B 1 142 ? 1.221 -15.711 -4.586 1 98.38 142 GLN B CA 1
ATOM 2360 C C . GLN B 1 142 ? 0.669 -14.727 -3.561 1 98.38 142 GLN B C 1
ATOM 2362 O O . GLN B 1 142 ? -0.523 -14.75 -3.248 1 98.38 142 GLN B O 1
ATOM 2367 N N . ILE B 1 143 ? 1.527 -13.898 -3.082 1 98.75 143 ILE B N 1
ATOM 2368 C CA . ILE B 1 143 ? 1.151 -12.797 -2.197 1 98.75 143 ILE B CA 1
ATOM 2369 C C . ILE B 1 143 ? 1.757 -11.492 -2.711 1 98.75 143 ILE B C 1
ATOM 2371 O O . ILE B 1 143 ? 2.918 -11.461 -3.125 1 98.75 143 ILE B O 1
ATOM 2375 N N . SER B 1 144 ? 1.006 -10.445 -2.742 1 98.69 144 SER B N 1
ATOM 2376 C CA . SER B 1 144 ? 1.47 -9.078 -2.959 1 98.69 144 SER B CA 1
ATOM 2377 C C . SER B 1 144 ? 0.945 -8.141 -1.88 1 98.69 144 SER B C 1
ATOM 2379 O O . SER B 1 144 ? -0.264 -8.055 -1.652 1 98.69 144 SER B O 1
ATOM 2381 N N . ARG B 1 145 ? 1.825 -7.418 -1.213 1 98.75 145 ARG B N 1
ATOM 2382 C CA . ARG B 1 145 ? 1.472 -6.535 -0.108 1 98.75 145 ARG B CA 1
ATOM 2383 C C . ARG B 1 145 ? 1.965 -5.113 -0.365 1 98.75 145 ARG B C 1
ATOM 2385 O O . ARG B 1 145 ? 3 -4.914 -1.004 1 98.75 145 ARG B O 1
ATOM 2392 N N . THR B 1 146 ? 1.327 -4.129 0.17 1 98.56 146 THR B N 1
ATOM 2393 C CA . THR B 1 146 ? 1.652 -2.74 -0.136 1 98.56 146 THR B CA 1
ATOM 2394 C C . THR B 1 146 ? 2.656 -2.186 0.87 1 98.56 146 THR B C 1
ATOM 2396 O O . THR B 1 146 ? 3.361 -1.218 0.581 1 98.56 146 THR B O 1
ATOM 2399 N N . GLY B 1 147 ? 2.697 -2.619 2.031 1 97.88 147 GLY B N 1
ATOM 2400 C CA . GLY B 1 147 ? 3.211 -1.887 3.176 1 97.88 147 GLY B CA 1
ATOM 2401 C C . GLY B 1 147 ? 2.168 -1.01 3.842 1 97.88 147 GLY B C 1
ATOM 2402 O O . GLY B 1 147 ? 1.052 -0.873 3.336 1 97.88 147 GLY B O 1
ATOM 2403 N N . VAL B 1 148 ? 2.592 -0.335 4.875 1 98.38 148 VAL B N 1
ATOM 2404 C CA . VAL B 1 148 ? 1.64 0.346 5.746 1 98.38 148 VAL B CA 1
ATOM 2405 C C . VAL B 1 148 ? 1.464 1.792 5.293 1 98.38 148 VAL B C 1
ATOM 2407 O O . VAL B 1 148 ? 2.439 2.467 4.957 1 98.38 148 VAL B O 1
ATOM 2410 N N . SER B 1 149 ? 0.256 2.279 5.27 1 98.62 149 SER B N 1
ATOM 2411 C CA . SER B 1 149 ? -0.087 3.697 5.258 1 98.62 149 SER B CA 1
ATOM 2412 C C . SER B 1 149 ? -0.659 4.137 6.598 1 98.62 149 SER B C 1
ATOM 2414 O O . SER B 1 149 ? -1.343 3.365 7.273 1 98.62 149 SER B O 1
ATOM 2416 N N . ALA B 1 150 ? -0.408 5.395 6.953 1 98.75 150 ALA B N 1
ATOM 2417 C CA . ALA B 1 150 ? -0.787 5.812 8.297 1 98.75 150 ALA B CA 1
ATOM 2418 C C . ALA B 1 150 ? -1.089 7.309 8.344 1 98.75 150 ALA B C 1
ATOM 2420 O O . ALA B 1 150 ? -0.504 8.094 7.586 1 98.75 150 ALA B O 1
ATOM 2421 N N . LEU B 1 151 ? -2.002 7.676 9.188 1 98.69 151 LEU B N 1
ATOM 2422 C CA . LEU B 1 151 ? -2.316 9.062 9.516 1 98.69 151 LEU B CA 1
ATOM 2423 C C . LEU B 1 151 ? -2.613 9.211 11 1 98.69 151 LEU B C 1
ATOM 2425 O O . LEU B 1 151 ? -3.207 8.32 11.617 1 98.69 151 LEU B O 1
ATOM 2429 N N . PRO B 1 152 ? -2.232 10.352 11.555 1 98 152 PRO B N 1
ATOM 2430 C CA . PRO B 1 152 ? -2.605 10.586 12.953 1 98 152 PRO B CA 1
ATOM 2431 C C . PRO B 1 152 ? -4.113 10.711 13.148 1 98 152 PRO B C 1
ATOM 2433 O O . PRO B 1 152 ? -4.812 11.234 12.273 1 98 152 PRO B O 1
ATOM 2436 N N . ARG B 1 153 ? -4.609 10.289 14.305 1 97.38 153 ARG B N 1
ATOM 2437 C CA . ARG B 1 153 ? -6.02 10.422 14.656 1 97.38 153 ARG B CA 1
ATOM 2438 C C . ARG B 1 153 ? -6.367 11.875 14.969 1 97.38 153 ARG B C 1
ATOM 2440 O O . ARG B 1 153 ? -5.484 12.68 15.273 1 97.38 153 ARG B O 1
ATOM 2447 N N . GLY B 1 154 ? -7.586 12.18 14.836 1 94.62 154 GLY B N 1
ATOM 2448 C CA . GLY B 1 154 ? -8.086 13.484 15.25 1 94.62 154 GLY B CA 1
ATOM 2449 C C . GLY B 1 154 ? -7.527 14.625 14.422 1 94.62 154 GLY B C 1
ATOM 2450 O O . GLY B 1 154 ? -7.383 14.508 13.203 1 94.62 154 GLY B O 1
ATOM 2451 N N . VAL B 1 155 ? -7.246 15.742 15.109 1 92 155 VAL B N 1
ATOM 2452 C CA . VAL B 1 155 ? -6.91 16.969 14.406 1 92 155 VAL B CA 1
ATOM 2453 C C . VAL B 1 155 ? -5.402 17.047 14.18 1 92 155 VAL B C 1
ATOM 2455 O O . VAL B 1 155 ? -4.906 17.969 13.523 1 92 155 VAL B O 1
ATOM 2458 N N . GLU B 1 156 ? -4.758 16.078 14.734 1 90.62 156 GLU B N 1
ATOM 2459 C CA . GLU B 1 156 ? -3.312 16.062 14.531 1 90.62 156 GLU B CA 1
ATOM 2460 C C . GLU B 1 156 ? -2.957 15.836 13.07 1 90.62 156 GLU B C 1
ATOM 2462 O O . GLU B 1 156 ? -3.576 15.016 12.391 1 90.62 156 GLU B O 1
ATOM 2467 N N . LEU B 1 157 ? -1.91 16.641 12.656 1 87.19 157 LEU B N 1
ATOM 2468 C CA . LEU B 1 157 ? -1.457 16.531 11.273 1 87.19 157 LEU B CA 1
ATOM 2469 C C . LEU B 1 157 ? -0.04 15.969 11.211 1 87.19 157 LEU B C 1
ATOM 2471 O O . LEU B 1 157 ? 0.764 16.203 12.117 1 87.19 157 LEU B O 1
#

Organism: Nitrososphaera gargensis (strain Ga9.2) (NCBI:txid1237085)

Nearest PDB structures (foldseek):
  2pc6-assembly1_A  TM=9.576E-01  e=2.160E-17  Nitrosomonas europaea ATCC 19718
  2fgc-assembly1_A-2  TM=9.405E-01  e=7.530E-16  Thermotoga maritima MSB8
  2pc6-assembly2_D  TM=9.085E-01  e=9.620E-16  Nitrosomonas europaea ATCC 19718
  6vz8-assembly1_S  TM=9.489E-01  e=1.259E-14  Arabidopsis thaliana
  6wo1-assembly1_B  TM=9.290E-01  e=4.843E-14  Saccharomyces cerevisiae

Sequence (314 aa):
MSALVENKPGVLFRVTNLFRARNFNIESITVGSTEQKDLSRMTITTNSDERTLDQLVKQLRKLIDVVEVKVLDTEKTVYRELALIKMKAVDPTTRSEIINYATIFRGNILDIGKETITVEITGTPDKIDAFKNLVEHYGIAQISRTGVSALPRGVELMSALVENKPGVLFRVTNLFRARNFNIESITVGSTEQKDLSRMTITTNSDERTLDQLVKQLRKLIDVVEVKVLDTEKTVYRELALIKMKAVDPTTRSEIINYATIFRGNILDIGKETITVEITGTPDKIDAFKNLVEHYGIAQISRTGVSALPRGVEL

Secondary structure (DSSP, 8-state):
-EEEEE-STTHHHHHHHHHHHTT---SEEEEEE-SSTTEEEEEEE----HHHHHHHHHHHHTSTTEEEEEPPPGGGEEEEEEEEEEEE--SHHHHHHHHHHHHHTT-EEEEE-SSEEEEEEEE-HHHHHHHHHHHGGG-EEEEEEEEEEEEESTT--/-EEEEE-STTHHHHHHHHHHHTT---SEEEEEE-SSTTEEEEEEE----HHHHHHHHHHHHTSTTEEEEEPPPGGGEEEEEEEEEEEE--SHHHHHHHHHHHHHTT-EEEEE-SSEEEEEEEE-HHHHHHHHHHHGGG-EEEEEEEEEEEEESTT--

Solvent-accessible surface area (backbone atoms only — not comparable to full-atom values): 16211 Å² total; per-residue (Å²): 59,38,32,36,26,50,61,53,92,51,43,70,30,54,56,39,40,53,31,47,78,68,70,49,70,75,74,26,45,12,40,21,62,38,78,46,90,64,30,24,29,30,24,41,41,56,94,62,54,70,69,57,46,50,49,50,52,54,57,48,63,67,38,86,54,40,76,45,77,42,83,66,50,74,91,51,35,48,59,39,27,45,35,40,41,30,28,48,23,70,46,69,65,55,41,51,50,50,50,49,51,32,52,75,63,64,31,43,81,76,42,78,35,84,45,19,37,29,36,40,40,62,35,42,68,67,54,51,50,50,52,50,64,68,50,44,85,63,37,64,74,43,38,28,24,12,26,43,25,57,46,54,46,54,87,54,128,59,38,32,35,27,50,62,52,90,51,43,70,29,54,55,40,41,51,32,48,77,68,71,49,70,73,72,26,45,12,39,21,62,38,81,46,90,62,31,24,29,32,24,40,42,56,94,62,52,72,69,56,45,52,49,51,53,54,58,50,62,67,37,86,56,38,76,44,76,42,83,68,51,75,92,52,33,50,60,38,28,42,35,40,40,30,28,49,26,71,48,71,66,56,41,53,50,52,52,50,52,31,52,75,62,64,30,44,81,76,43,79,37,83,45,19,36,29,36,38,41,62,34,42,68,67,54,52,49,51,51,50,64,69,49,44,86,61,38,63,74,43,40,26,23,11,26,42,26,59,47,54,44,53,88,51,127

Radius of gyration: 19.2 Å; Cα contacts (8 Å, |Δi|>4): 707; chains: 2; bounding box: 48×49×46 Å

pLDDT: mean 96.41, std 2.69, range [86.94, 98.94]

InterPro domains:
  IPR002912 ACT domain [PS51671] (1-74)
  IPR004789 Acetolactate synthase, small subunit [PTHR30239] (2-154)
  IPR004789 Acetolactate synthase, small subunit [TIGR00119] (1-154)
  IPR019455 Acetolactate synthase, small subunit, C-terminal [PF10369] (80-154)
  IPR027271 Acetolactate synthase/Transcription factor NikR, C-terminal [G3DSA:3.30.70.1150] (80-156)
  IPR039557 AHAS, ACT domain [cd04878] (2-69)
  IPR045865 ACT-like domain [SSF55021] (2-72)
  IPR045865 ACT-like domain [SSF55021] (75-155)
  IPR054480 Acetolactate synthase small subunit-like, ACT domain [PF22629] (2-68)